Protein AF-A0A3B1C420-F1 (afdb_monomer)

Foldseek 3Di:
DDDDQQPDDAEEEDPDLVVLCVVQVHLLSSLVVCVVVVAQEYAYAQEAAQAGDDDLVSVLVSCVSNVVVNYAYAYEYHYQLPDLVRSLVSQLCSCVSNVHQEYEYEQEPPPPNRDDDLVSLLSNLVSNVVSGDPPHFYEYEYADDDPRDDVSNCVSCVVRGPYYDHDDPDDDPQDVVNVVVVVVPPDPPPPPPD

Solvent-accessible surface area (backbone atoms only — not comparable to full-atom values): 11016 Å² total; per-residue (Å²): 130,81,80,58,62,47,78,44,92,39,69,46,76,40,86,49,65,70,62,45,24,64,74,41,71,36,65,66,46,36,44,50,53,41,53,76,64,66,38,35,13,35,32,38,42,31,21,46,82,86,44,73,41,82,59,70,66,62,51,49,53,48,50,52,55,31,45,76,71,65,22,30,59,21,35,23,35,46,58,42,58,84,50,48,70,62,50,25,51,43,50,46,48,30,31,62,74,70,70,33,57,30,39,31,46,35,52,48,62,67,51,97,77,20,54,67,46,52,70,52,51,44,53,28,53,53,53,34,60,72,69,46,59,95,89,37,46,40,32,40,29,30,61,58,86,51,98,72,48,60,67,62,47,59,61,68,35,54,93,76,40,78,46,76,50,60,46,83,87,76,87,64,79,84,46,73,68,53,50,56,56,54,68,67,58,71,72,88,62,71,87,84,81,121

Secondary structure (DSSP, 8-state):
-PPPGGGSSSEEEES-HHHHHHHHSSHHHHHHHHHTTT--EEEEEEE-SSSB-S-HHHHHHHHHHHHHTT-EEEEEEE--SS-HHHHHHHHHHHHHHHT--EEEEE--TTGGG----HHHHHHHHHHHHHHS-TT-EEEEEEESSSTT--HHHHHHTTTT-SEEEEE----PPPPHHHHHHHTTS-----TT--

Radius of gyration: 17.9 Å; Cα contacts (8 Å, |Δi|>4): 307; chains: 1; bounding box: 38×39×50 Å

Organism: NCBI:txid652676

Sequence (194 aa):
MSLPESFQKHGTFFYSIPDAIERFGDIDGLVERVERCDMTHAWLRGHGRRSLYGDKEQNKEVIAALEERGVAVAIWGWLQGEDIEREAELALSAIDTYGLPGYVANIEQGTNGSDWSVDKIEKLILAVRKGMPDDGAIGVSSFGLIGWHRPELMKAVDEMVDMFAPQVYWFWYPDQKMVDQFGRYELMVPSEYV

Nearest PDB structures (foldseek):
  3hmc-assembly1_A  TM=7.248E-01  e=2.173E-02  Bacillus anthracis
  2hrw-assembly1_A  TM=5.565E-01  e=3.533E-02  Variovorax sp. Pal2
  8dba-assembly1_A  TM=3.693E-01  e=2.189E-01  Cereibacter sphaeroides
  8db3-assembly1_A-2  TM=3.739E-01  e=1.000E+00  Cereibacter sphaeroides
  3vo9-assembly1_A  TM=3.495E-01  e=4.303E+00  Staphylococcus aureus subsp. aureus Mu50

Mean predicted aligned error: 6.97 Å

Structure (mmCIF, N/CA/C/O backbone):
data_AF-A0A3B1C420-F1
#
_entry.id   AF-A0A3B1C420-F1
#
loop_
_atom_site.group_PDB
_atom_site.id
_atom_site.type_s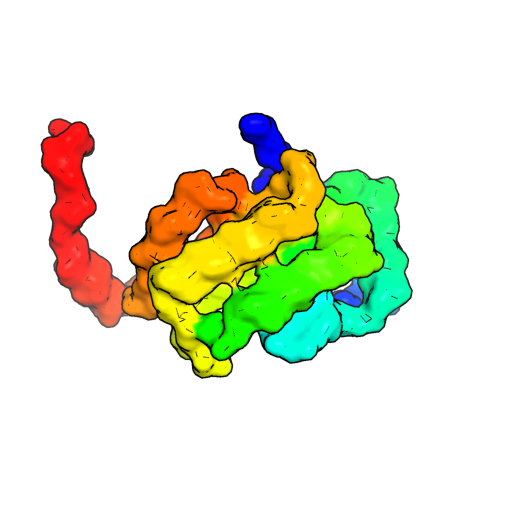ymbol
_atom_site.label_atom_id
_atom_site.label_alt_id
_atom_site.label_comp_id
_atom_site.label_asym_id
_atom_site.label_entity_id
_atom_site.label_seq_id
_atom_site.pdbx_PDB_ins_code
_atom_site.Cartn_x
_atom_site.Cartn_y
_atom_site.Cartn_z
_atom_site.occupancy
_atom_site.B_iso_or_equiv
_atom_site.auth_seq_id
_atom_site.auth_comp_id
_atom_site.auth_asym_id
_atom_site.auth_atom_id
_atom_site.pdbx_PDB_model_num
ATOM 1 N N . MET A 1 1 ? -3.118 -21.313 -0.477 1.00 58.81 1 MET A N 1
ATOM 2 C CA . MET A 1 1 ? -3.828 -20.7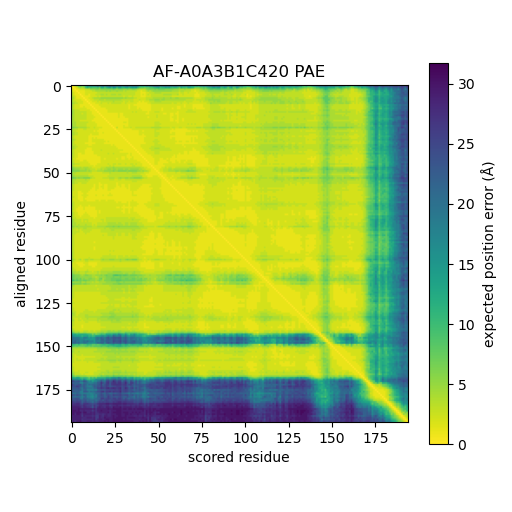92 0.714 1.00 58.81 1 MET A CA 1
ATOM 3 C C . MET A 1 1 ? -4.991 -19.934 0.246 1.00 58.81 1 MET A C 1
ATOM 5 O O . MET A 1 1 ? -4.976 -19.516 -0.905 1.00 58.81 1 MET A O 1
ATOM 9 N N . SER A 1 2 ? -6.003 -19.703 1.081 1.00 81.25 2 SER A N 1
ATOM 10 C CA . SER A 1 2 ? -6.970 -18.628 0.828 1.00 81.25 2 SER A CA 1
ATOM 11 C C . SER A 1 2 ? -6.280 -17.275 1.009 1.00 81.25 2 SER A C 1
ATOM 13 O O . SER A 1 2 ? -5.454 -17.148 1.910 1.00 81.25 2 SER A O 1
ATOM 15 N N . LEU A 1 3 ? -6.624 -16.283 0.185 1.00 88.62 3 LEU A N 1
ATOM 16 C CA . LEU A 1 3 ? -6.153 -14.906 0.369 1.00 88.62 3 LEU A CA 1
ATOM 17 C C . LEU A 1 3 ? -6.526 -14.378 1.768 1.00 88.62 3 LEU A C 1
ATOM 19 O O . LEU A 1 3 ? -7.560 -14.786 2.296 1.00 88.62 3 LEU A O 1
ATOM 23 N N . PRO A 1 4 ? -5.750 -13.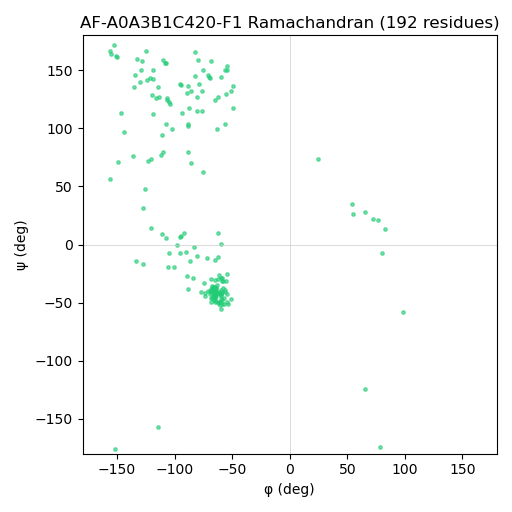469 2.379 1.00 93.00 4 PRO A N 1
ATOM 24 C CA . PRO A 1 4 ? -6.171 -12.802 3.610 1.00 93.00 4 PRO A CA 1
ATOM 25 C C . PRO A 1 4 ? -7.353 -11.859 3.349 1.00 93.00 4 PRO A C 1
ATOM 27 O O . PRO A 1 4 ? -7.567 -11.406 2.223 1.00 93.00 4 PRO A O 1
ATOM 30 N N . GLU A 1 5 ? -8.118 -11.531 4.393 1.00 94.25 5 GLU A N 1
ATOM 31 C CA . GLU A 1 5 ? -9.272 -10.621 4.287 1.00 94.25 5 GLU A CA 1
ATOM 32 C C . GLU A 1 5 ? -8.883 -9.235 3.769 1.00 94.25 5 GLU A C 1
ATOM 34 O O . GLU A 1 5 ? -9.639 -8.624 3.015 1.00 94.25 5 GLU A O 1
ATOM 39 N N . SER A 1 6 ? -7.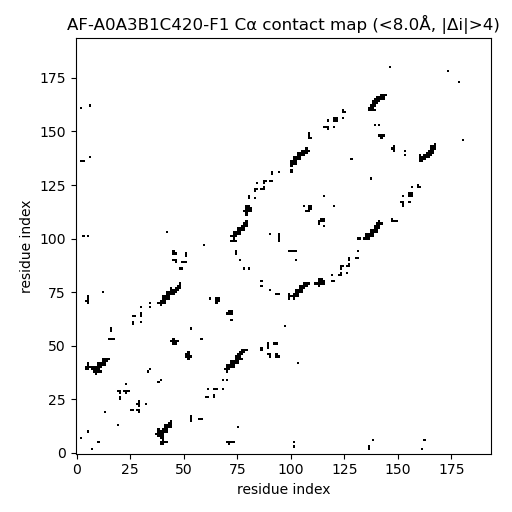661 -8.790 4.081 1.00 95.38 6 SER A N 1
ATOM 40 C CA . SER A 1 6 ? -7.119 -7.520 3.606 1.00 95.38 6 SER A CA 1
ATOM 41 C C . SER A 1 6 ? -6.974 -7.436 2.086 1.00 95.38 6 SER A C 1
ATOM 43 O O . SER A 1 6 ? -6.746 -6.340 1.594 1.00 95.38 6 SER A O 1
ATOM 45 N N . PHE A 1 7 ? -7.129 -8.539 1.338 1.00 94.62 7 PHE A N 1
ATOM 46 C CA . PHE A 1 7 ? -7.048 -8.601 -0.130 1.00 94.62 7 PHE A CA 1
ATOM 47 C C . PHE A 1 7 ? -8.331 -9.111 -0.804 1.00 94.62 7 PHE A C 1
ATOM 49 O O . PHE A 1 7 ? -8.311 -9.479 -1.979 1.00 94.62 7 PHE A O 1
ATOM 56 N N . GLN A 1 8 ? -9.454 -9.168 -0.089 1.00 92.44 8 GLN A N 1
ATOM 57 C CA . GLN A 1 8 ? -10.705 -9.706 -0.626 1.00 92.44 8 GLN A CA 1
ATOM 58 C C . GLN A 1 8 ? -11.821 -8.664 -0.647 1.00 92.44 8 GLN A C 1
ATOM 60 O O . GLN A 1 8 ? -11.905 -7.816 0.232 1.00 92.44 8 GLN A O 1
ATOM 65 N N . LYS A 1 9 ? -12.749 -8.797 -1.604 1.00 93.81 9 LYS A N 1
ATOM 66 C CA . LYS A 1 9 ? -13.976 -7.986 -1.716 1.00 93.81 9 LYS A CA 1
ATOM 67 C C . LYS A 1 9 ? -13.682 -6.502 -2.000 1.00 93.81 9 LYS A C 1
ATOM 69 O O . LYS A 1 9 ? -13.077 -6.204 -3.025 1.00 93.81 9 LYS A O 1
ATOM 74 N N . HIS A 1 10 ? -14.170 -5.578 -1.171 1.00 94.19 10 HIS A N 1
ATOM 75 C CA . HIS A 1 10 ? -14.126 -4.136 -1.423 1.00 94.19 10 HIS A CA 1
ATOM 76 C C . HIS A 1 10 ? -13.081 -3.470 -0.535 1.00 94.19 10 HIS A C 1
ATOM 78 O O . HIS A 1 10 ? -13.110 -3.632 0.689 1.00 94.19 10 HIS A O 1
ATOM 84 N N . GLY A 1 11 ? -12.177 -2.724 -1.162 1.00 95.56 11 GLY A N 1
ATOM 85 C CA . GLY A 1 11 ? -11.045 -2.090 -0.506 1.00 95.56 1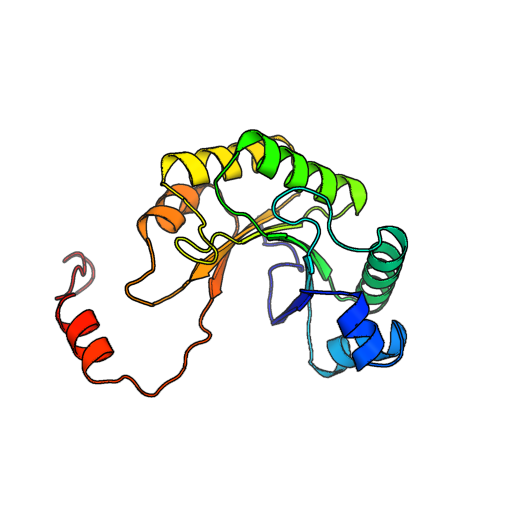1 GLY A CA 1
ATOM 86 C C . GLY A 1 11 ? -10.925 -0.610 -0.808 1.00 95.56 11 GLY A C 1
ATOM 87 O O . GLY A 1 11 ? -11.388 -0.133 -1.845 1.00 95.56 11 GLY A O 1
ATOM 88 N N . THR A 1 12 ? -10.234 0.103 0.075 1.00 96.75 12 THR A N 1
ATOM 89 C CA . THR A 1 12 ? -9.837 1.497 -0.143 1.00 96.75 12 THR A CA 1
ATOM 90 C C . THR A 1 12 ? -8.350 1.703 0.123 1.00 96.75 12 THR A C 1
ATOM 92 O O . THR A 1 12 ? -7.761 1.039 0.971 1.00 96.75 12 THR A O 1
ATOM 95 N N . PHE A 1 13 ? -7.740 2.663 -0.571 1.00 96.88 13 PHE A N 1
ATOM 96 C CA . PHE A 1 13 ? -6.376 3.111 -0.294 1.00 96.88 13 PHE A CA 1
ATOM 97 C C . PHE A 1 13 ? -6.402 4.325 0.635 1.00 96.88 13 PHE A C 1
ATOM 99 O O . PHE A 1 13 ? -7.161 5.269 0.403 1.00 96.88 13 PHE A O 1
ATOM 106 N N . PHE A 1 14 ? -5.511 4.354 1.625 1.00 96.75 14 PHE A N 1
ATOM 107 C CA . PHE A 1 14 ? -5.206 5.567 2.377 1.00 96.75 14 PHE A CA 1
ATOM 108 C C . PHE A 1 14 ? -3.894 6.170 1.908 1.00 96.75 14 PHE A C 1
ATOM 110 O O . PHE A 1 14 ? -2.811 5.753 2.317 1.00 96.75 14 PHE A O 1
ATOM 117 N N . TYR A 1 15 ? -4.016 7.188 1.054 1.00 94.56 15 TYR A N 1
ATOM 118 C CA . TYR A 1 15 ? -2.869 7.951 0.576 1.00 94.56 15 TYR A CA 1
ATOM 119 C C . TYR A 1 15 ? -2.237 8.816 1.671 1.00 94.56 15 TYR A C 1
ATOM 121 O O . TYR A 1 15 ? -1.013 8.868 1.768 1.00 94.56 15 TYR A O 1
ATOM 129 N N . SER A 1 16 ? -3.076 9.474 2.476 1.00 94.69 16 SER A N 1
ATOM 130 C CA . SER A 1 16 ? -2.700 10.369 3.572 1.00 94.69 16 SER A CA 1
ATOM 131 C C . SER A 1 16 ? -3.727 10.256 4.696 1.00 94.69 16 SER A C 1
ATOM 133 O O . SER A 1 16 ? -4.889 10.615 4.513 1.00 94.69 16 SER A O 1
ATOM 135 N N . ILE A 1 17 ? -3.305 9.718 5.844 1.00 95.81 17 ILE A N 1
ATOM 136 C CA . ILE A 1 17 ? -4.142 9.618 7.046 1.00 95.81 17 ILE A CA 1
ATOM 137 C C . ILE A 1 17 ? -4.493 11.000 7.621 1.00 95.81 17 ILE A C 1
ATOM 139 O O . ILE A 1 17 ? -5.677 11.217 7.880 1.00 95.81 17 ILE A O 1
ATOM 143 N N . PRO A 1 18 ? -3.550 11.958 7.751 1.00 95.81 18 PRO A N 1
ATOM 144 C CA . PRO A 1 18 ? -3.880 13.296 8.240 1.00 95.81 18 PRO A CA 1
ATOM 145 C C . PRO A 1 18 ? -4.957 13.989 7.400 1.00 95.81 18 PRO A C 1
ATOM 147 O O . PRO A 1 18 ? -5.929 14.493 7.956 1.00 95.81 18 PRO A O 1
ATOM 150 N N . ASP A 1 19 ? -4.839 13.940 6.068 1.00 96.38 19 ASP A N 1
ATOM 151 C CA . ASP A 1 19 ? -5.812 14.582 5.173 1.00 96.38 19 ASP A CA 1
ATOM 152 C C . ASP A 1 19 ? -7.181 13.889 5.249 1.00 96.38 19 ASP A C 1
ATOM 154 O O . ASP A 1 19 ? -8.226 14.534 5.156 1.00 96.38 19 ASP A O 1
ATOM 158 N N . ALA A 1 20 ? -7.193 12.561 5.419 1.00 96.06 20 ALA A N 1
ATOM 159 C CA . ALA A 1 20 ? -8.423 11.795 5.576 1.00 96.06 20 ALA A CA 1
ATOM 160 C C . ALA A 1 20 ? -9.135 12.141 6.896 1.00 96.06 20 ALA A C 1
ATOM 162 O O . ALA A 1 20 ? -10.341 12.385 6.890 1.00 96.06 20 ALA A O 1
ATOM 163 N N . ILE A 1 21 ? -8.392 12.235 8.002 1.00 97.38 21 ILE A N 1
ATOM 164 C CA . ILE A 1 21 ? -8.914 12.668 9.304 1.00 97.38 21 ILE A CA 1
ATOM 165 C C . ILE A 1 21 ? -9.443 14.101 9.216 1.00 97.38 21 ILE A C 1
ATOM 167 O O . ILE A 1 21 ? -10.585 14.345 9.588 1.00 97.38 21 ILE A O 1
ATOM 171 N N . GLU A 1 22 ? -8.674 15.039 8.656 1.00 97.31 22 GLU A N 1
ATOM 172 C CA . GLU A 1 22 ? -9.125 16.426 8.476 1.00 97.31 22 GLU A CA 1
ATOM 173 C C . GLU A 1 22 ? -10.426 16.487 7.661 1.00 97.31 22 GLU A C 1
ATOM 175 O O . GLU A 1 22 ? -11.354 17.230 7.992 1.00 97.31 22 GLU A O 1
ATOM 180 N N . ARG A 1 23 ? -10.530 15.668 6.609 1.00 97.50 23 ARG A N 1
ATOM 181 C CA . ARG A 1 23 ? -11.709 15.627 5.743 1.00 97.50 23 ARG A CA 1
ATOM 182 C C . ARG A 1 23 ? -12.957 15.095 6.446 1.00 97.50 23 ARG A C 1
ATOM 184 O O . ARG A 1 23 ? -14.056 15.554 6.118 1.00 97.50 23 ARG A O 1
ATOM 191 N N . PHE A 1 24 ? -12.804 14.120 7.336 1.00 97.31 24 PHE A N 1
ATOM 192 C CA . PHE A 1 24 ? -13.917 13.426 7.992 1.00 97.31 24 PHE A CA 1
ATOM 193 C C . PHE A 1 24 ? -14.091 13.789 9.475 1.00 97.31 24 PHE A C 1
ATOM 195 O O . PHE A 1 24 ? -14.989 13.262 10.122 1.00 97.31 24 PHE A O 1
ATOM 202 N N . GLY A 1 25 ? -13.319 14.758 9.971 1.00 97.88 25 GLY A N 1
ATOM 203 C CA . GLY A 1 25 ? -13.422 15.347 11.306 1.00 97.88 25 GLY A CA 1
ATOM 204 C C . GLY A 1 25 ? -12.427 14.746 12.295 1.00 97.88 25 GLY A C 1
ATOM 205 O O . GLY A 1 25 ? -11.616 15.471 12.867 1.00 97.88 25 GLY A O 1
ATOM 206 N N . ASP A 1 26 ? -12.488 13.433 12.484 1.00 98.31 26 ASP A N 1
ATOM 207 C CA . ASP A 1 26 ? -11.645 12.663 13.398 1.00 98.31 26 ASP A CA 1
ATOM 208 C C . ASP A 1 26 ? -11.475 11.210 12.893 1.00 98.31 26 ASP A C 1
ATOM 210 O O . ASP A 1 26 ? -11.897 10.862 11.785 1.00 98.31 26 ASP A O 1
ATOM 214 N N . ILE A 1 27 ? -10.801 10.364 13.682 1.00 98.44 27 ILE A N 1
ATOM 215 C CA . ILE A 1 27 ? -10.601 8.941 13.357 1.00 98.44 27 ILE A CA 1
ATOM 216 C C . ILE A 1 27 ? -11.945 8.204 13.290 1.00 98.44 27 ILE A C 1
ATOM 218 O O . ILE A 1 27 ? -12.163 7.430 12.359 1.00 98.44 27 ILE A O 1
ATOM 222 N N . ASP A 1 28 ? -12.865 8.476 14.217 1.00 98.25 28 ASP A N 1
ATOM 223 C CA . ASP A 1 28 ? -14.176 7.822 14.248 1.00 98.25 28 ASP A CA 1
ATOM 224 C C . ASP A 1 28 ? -15.005 8.167 13.006 1.00 98.25 28 ASP A C 1
ATOM 226 O O . ASP A 1 28 ? -15.576 7.276 12.377 1.00 98.25 28 ASP A O 1
ATOM 230 N N . GLY A 1 29 ? -15.027 9.436 12.596 1.00 98.31 29 GLY A N 1
ATOM 231 C CA . GLY A 1 29 ? -15.703 9.897 11.386 1.00 98.31 29 GLY A CA 1
ATOM 232 C C . GLY A 1 29 ? -15.085 9.326 10.108 1.00 98.31 29 GLY A C 1
ATOM 233 O O . GLY A 1 29 ? -15.809 8.968 9.172 1.00 98.31 29 GLY A O 1
ATOM 234 N N . LEU A 1 30 ? -13.755 9.176 10.068 1.00 98.31 30 LEU A N 1
ATOM 235 C CA . LEU A 1 30 ? -13.058 8.473 8.988 1.00 98.31 30 LEU A CA 1
ATOM 236 C C . LEU A 1 30 ? -13.512 7.009 8.903 1.00 98.31 30 LEU A C 1
ATOM 238 O O . LEU A 1 30 ? -13.916 6.552 7.831 1.00 98.31 30 LEU A O 1
ATOM 242 N N . VAL A 1 31 ? -13.468 6.280 10.017 1.00 98.12 31 VAL A N 1
ATOM 243 C CA . VAL A 1 31 ? -13.803 4.852 10.059 1.00 98.12 31 VAL A CA 1
ATOM 244 C C . VAL A 1 31 ? -15.298 4.617 9.808 1.00 98.12 31 VAL A C 1
ATOM 246 O O . VAL A 1 31 ? -15.646 3.717 9.043 1.00 98.12 31 VAL A O 1
ATOM 249 N N . GLU A 1 32 ? -16.190 5.468 10.329 1.00 98.06 32 GLU A N 1
ATOM 250 C CA . GLU A 1 32 ? -17.624 5.434 9.998 1.00 98.06 32 GLU A CA 1
ATOM 251 C C . GLU A 1 32 ? -17.825 5.552 8.483 1.00 98.06 32 GLU A C 1
ATOM 253 O O . GLU A 1 32 ? -18.668 4.870 7.897 1.00 98.06 32 GLU A O 1
ATOM 258 N N . ARG A 1 33 ? -17.038 6.397 7.804 1.00 97.88 33 ARG A N 1
ATOM 259 C CA . ARG A 1 33 ? -17.161 6.552 6.355 1.00 97.88 33 ARG A CA 1
ATOM 260 C C . ARG A 1 33 ? -16.729 5.301 5.596 1.00 97.88 33 ARG A C 1
ATOM 262 O O . ARG A 1 33 ? -17.363 4.991 4.586 1.00 97.88 33 ARG A O 1
ATOM 269 N N . VAL A 1 34 ? -15.687 4.615 6.064 1.00 97.94 34 VAL A N 1
ATOM 270 C CA . VAL A 1 34 ? -15.212 3.334 5.514 1.00 97.94 34 VAL A CA 1
ATOM 271 C C . VAL A 1 34 ? -16.299 2.271 5.653 1.00 97.94 34 VAL A C 1
ATOM 273 O O . VAL A 1 34 ? -16.686 1.664 4.653 1.00 97.94 34 VAL A O 1
ATOM 276 N N . GLU A 1 35 ? -16.860 2.124 6.854 1.00 96.19 35 GLU A N 1
ATOM 277 C CA . GLU A 1 35 ? -17.942 1.179 7.146 1.00 96.19 35 GLU A CA 1
ATOM 278 C C . GLU A 1 35 ? -19.186 1.466 6.295 1.00 96.19 35 GLU A C 1
ATOM 280 O O . GLU A 1 35 ? -19.715 0.578 5.636 1.00 96.19 35 GLU A O 1
ATOM 285 N N . ARG A 1 36 ? -19.611 2.733 6.205 1.00 97.00 36 ARG A N 1
ATOM 286 C CA . ARG A 1 36 ? -20.773 3.148 5.395 1.00 97.00 36 ARG A CA 1
ATOM 287 C C . ARG A 1 36 ? -20.603 2.955 3.891 1.00 97.00 36 ARG A C 1
ATOM 289 O O . ARG A 1 36 ? -21.574 3.120 3.153 1.00 97.00 36 ARG A O 1
ATOM 296 N N . CYS A 1 37 ? -19.384 2.713 3.427 1.00 96.75 37 CYS A N 1
ATOM 297 C CA . CYS A 1 37 ? -19.092 2.363 2.042 1.00 96.75 37 CYS A CA 1
ATOM 298 C C . CYS A 1 37 ? -19.012 0.842 1.828 1.00 96.75 37 CYS A C 1
ATOM 300 O O . CYS A 1 37 ? -18.622 0.426 0.740 1.00 96.75 37 CYS A O 1
ATOM 302 N N . ASP A 1 38 ? -19.346 0.032 2.838 1.00 96.44 38 ASP A N 1
ATOM 303 C CA . ASP A 1 38 ? -19.228 -1.429 2.827 1.00 96.44 38 ASP A CA 1
ATOM 304 C C . ASP A 1 38 ? -17.806 -1.899 2.464 1.00 96.44 38 ASP A C 1
ATOM 306 O O . ASP A 1 38 ? -17.610 -2.902 1.768 1.00 96.44 38 ASP A O 1
ATOM 310 N N . MET A 1 39 ? -16.795 -1.138 2.902 1.00 98.00 39 MET A N 1
ATOM 311 C CA . MET A 1 39 ? -15.395 -1.505 2.719 1.00 98.00 39 MET A CA 1
ATOM 312 C C . MET A 1 39 ? -15.023 -2.591 3.718 1.00 98.00 39 MET A C 1
ATOM 314 O O . MET A 1 39 ? -15.291 -2.490 4.910 1.00 98.00 39 MET A O 1
ATOM 318 N N . THR A 1 40 ? -14.370 -3.627 3.213 1.00 97.38 40 THR A N 1
ATOM 319 C CA . THR A 1 40 ? -13.930 -4.786 3.999 1.00 97.38 40 THR A CA 1
ATOM 320 C C . THR A 1 40 ? -12.457 -4.722 4.363 1.00 97.38 40 THR A C 1
ATOM 322 O O . THR A 1 40 ? -12.020 -5.399 5.289 1.00 97.38 40 THR A O 1
ATOM 325 N N . HIS A 1 41 ? -11.689 -3.907 3.640 1.00 98.12 41 HIS A N 1
ATOM 326 C CA . HIS A 1 41 ? -10.284 -3.704 3.931 1.00 98.12 41 HIS A CA 1
ATOM 327 C C . HIS A 1 41 ? -9.784 -2.312 3.547 1.00 98.12 41 HIS A C 1
ATOM 329 O O . HIS A 1 41 ? -10.379 -1.610 2.723 1.00 98.12 41 HIS A O 1
ATOM 335 N N . ALA A 1 42 ? -8.649 -1.935 4.127 1.00 98.19 42 ALA A N 1
ATOM 336 C CA . ALA A 1 42 ? -7.924 -0.719 3.800 1.00 98.19 42 ALA A CA 1
ATOM 337 C C . ALA A 1 42 ? -6.438 -1.008 3.544 1.00 98.19 42 ALA A C 1
ATOM 339 O O . ALA A 1 42 ? -5.801 -1.789 4.250 1.00 98.19 42 ALA A O 1
ATOM 340 N N . TRP A 1 43 ? -5.866 -0.347 2.543 1.00 98.50 43 TRP A N 1
ATOM 341 C CA . TRP A 1 43 ? -4.435 -0.385 2.249 1.00 98.50 43 TRP A CA 1
ATOM 342 C C . TRP A 1 43 ? -3.802 0.944 2.647 1.00 98.50 43 TRP A C 1
ATOM 344 O O . TRP A 1 43 ? -3.979 1.966 1.977 1.00 98.50 43 TRP A O 1
ATOM 354 N N . LEU A 1 44 ? -3.098 0.939 3.776 1.00 98.06 44 LEU A N 1
ATOM 355 C CA . LEU A 1 44 ? -2.517 2.130 4.386 1.00 98.06 44 LEU A CA 1
ATOM 356 C C . LEU A 1 44 ? -1.115 2.383 3.846 1.00 98.06 44 LEU A C 1
ATOM 358 O O . LEU A 1 44 ? -0.271 1.490 3.865 1.00 98.06 44 LEU A O 1
ATOM 362 N N . ARG A 1 45 ? -0.829 3.615 3.414 1.00 97.81 45 ARG A N 1
ATOM 363 C CA . ARG A 1 45 ? 0.516 3.993 2.972 1.00 97.81 45 ARG A CA 1
ATOM 364 C C . ARG A 1 45 ? 1.533 3.899 4.113 1.00 97.81 45 ARG A C 1
ATOM 366 O O . ARG A 1 45 ? 1.648 4.823 4.913 1.00 97.81 45 ARG A O 1
ATOM 373 N N . GLY A 1 46 ? 2.303 2.816 4.164 1.00 97.25 46 GLY A N 1
ATOM 374 C CA . GLY A 1 46 ? 3.292 2.599 5.225 1.00 97.25 46 GLY A CA 1
ATOM 375 C C . GLY A 1 46 ? 4.631 3.281 4.951 1.00 97.25 46 GLY A C 1
ATOM 376 O O . GLY A 1 46 ? 5.331 3.687 5.877 1.00 97.25 46 GLY A O 1
ATOM 377 N N . HIS A 1 47 ? 4.987 3.456 3.677 1.00 97.81 47 HIS A N 1
ATOM 378 C CA . HIS A 1 47 ? 6.215 4.138 3.284 1.00 97.81 47 HIS A CA 1
ATOM 379 C C . HIS A 1 47 ? 6.089 4.836 1.926 1.00 97.81 47 HIS A C 1
ATOM 381 O O . HIS A 1 47 ? 5.183 4.592 1.125 1.00 97.81 47 HIS A O 1
ATOM 387 N N . GLY A 1 48 ? 7.013 5.760 1.685 1.00 93.38 48 GLY A N 1
ATOM 388 C CA . GLY A 1 48 ? 7.260 6.337 0.370 1.00 93.38 48 GLY A CA 1
ATOM 389 C C . GLY A 1 48 ? 8.638 5.960 -0.152 1.00 93.38 48 GLY A C 1
ATOM 390 O O . GLY A 1 48 ? 9.272 5.021 0.321 1.00 93.38 48 GLY A O 1
ATOM 391 N N . ARG A 1 49 ? 9.132 6.784 -1.076 1.00 90.00 49 ARG A N 1
ATOM 392 C CA . ARG A 1 49 ? 10.429 6.622 -1.742 1.00 90.00 49 ARG A CA 1
ATOM 393 C C . ARG A 1 49 ? 11.639 6.511 -0.799 1.00 90.00 49 ARG A C 1
ATOM 395 O O . ARG A 1 49 ? 12.637 5.919 -1.174 1.00 90.00 49 ARG A O 1
ATOM 402 N N . ARG A 1 50 ? 11.622 7.161 0.374 1.00 91.38 50 ARG A N 1
ATOM 403 C CA . ARG A 1 50 ? 12.837 7.326 1.211 1.00 91.38 50 ARG A CA 1
ATOM 404 C C . ARG A 1 50 ? 12.657 7.028 2.699 1.00 91.38 50 ARG A C 1
ATOM 406 O O . ARG A 1 50 ? 13.649 6.913 3.417 1.00 91.38 50 ARG A O 1
ATOM 413 N N . SER A 1 51 ? 11.421 6.929 3.173 1.00 96.19 51 SER A N 1
ATOM 414 C CA . SER A 1 51 ? 11.103 6.791 4.593 1.00 96.19 51 SER A CA 1
ATOM 415 C C . SER A 1 51 ? 9.741 6.138 4.786 1.00 96.19 51 SER A C 1
ATOM 417 O O . SER A 1 51 ? 8.925 6.109 3.859 1.00 96.19 51 SER A O 1
ATOM 419 N N . LEU A 1 52 ? 9.478 5.710 6.023 1.00 97.00 52 LEU A N 1
ATOM 420 C CA . LEU A 1 52 ? 8.114 5.499 6.498 1.00 97.00 52 LEU A CA 1
ATOM 421 C C . LEU A 1 52 ? 7.282 6.773 6.292 1.00 97.00 52 LEU A C 1
ATOM 423 O O . LEU A 1 52 ? 7.827 7.883 6.205 1.00 97.00 52 LEU A O 1
ATOM 427 N N . TYR A 1 53 ? 5.975 6.596 6.147 1.00 95.88 53 TYR A N 1
ATOM 428 C CA . TYR A 1 53 ? 5.062 7.664 5.770 1.00 95.88 53 TYR A CA 1
ATOM 429 C C . TYR A 1 53 ? 4.077 7.994 6.895 1.00 95.88 53 TYR A C 1
ATOM 431 O O . TYR A 1 53 ? 3.469 7.103 7.480 1.00 95.88 53 TYR A O 1
ATOM 439 N N . GLY A 1 54 ? 3.885 9.291 7.147 1.00 92.62 54 GLY A N 1
ATOM 440 C CA . GLY A 1 54 ? 2.937 9.789 8.145 1.00 92.62 54 GLY A CA 1
ATOM 441 C C . GLY A 1 54 ? 3.435 9.704 9.590 1.00 92.62 54 GLY A C 1
ATOM 442 O O . GLY A 1 54 ? 4.593 9.375 9.856 1.00 92.62 54 GLY A O 1
ATOM 443 N N . ASP A 1 55 ? 2.543 10.045 10.519 1.00 96.12 55 ASP A N 1
ATOM 444 C CA . ASP A 1 55 ? 2.772 9.893 11.954 1.00 96.12 55 ASP A CA 1
ATOM 445 C C . ASP A 1 55 ? 2.512 8.439 12.372 1.00 96.12 55 ASP A C 1
ATOM 447 O O . ASP A 1 55 ? 1.469 7.858 12.070 1.00 96.12 55 ASP A O 1
ATOM 451 N N . LYS A 1 56 ? 3.489 7.825 13.045 1.00 96.19 56 LYS A N 1
ATOM 452 C CA . LYS A 1 56 ? 3.437 6.399 13.384 1.00 96.19 56 LYS A CA 1
ATOM 453 C C . LYS A 1 56 ? 2.321 6.073 14.373 1.00 96.19 56 LYS A C 1
ATOM 455 O O . LYS A 1 56 ? 1.690 5.029 14.216 1.00 96.19 56 LYS A O 1
ATOM 460 N N . GLU A 1 57 ? 2.110 6.911 15.380 1.00 97.44 57 GLU A N 1
ATOM 461 C CA . GLU A 1 57 ? 1.129 6.628 16.426 1.00 97.44 57 GLU A CA 1
ATOM 462 C C . GLU A 1 57 ? -0.284 6.891 15.905 1.00 97.44 57 GLU A C 1
ATOM 464 O O . GLU A 1 57 ? -1.141 6.025 16.044 1.00 97.44 57 GLU A O 1
ATOM 469 N N . GLN A 1 58 ? -0.491 7.972 15.147 1.00 97.56 58 GLN A N 1
ATOM 470 C CA . GLN A 1 58 ? -1.765 8.222 14.469 1.00 97.56 58 GLN A CA 1
ATOM 471 C C . GLN A 1 58 ? -2.125 7.103 13.479 1.00 97.56 58 GLN A C 1
ATOM 473 O O . GLN A 1 58 ? -3.272 6.661 13.432 1.00 97.56 58 GLN A O 1
ATOM 478 N N . ASN A 1 59 ? -1.156 6.602 12.704 1.00 97.81 59 ASN A N 1
ATOM 479 C CA . ASN A 1 59 ? -1.400 5.472 11.805 1.00 97.81 59 ASN A CA 1
ATOM 480 C C . ASN A 1 59 ? -1.833 4.221 12.586 1.00 97.81 59 ASN A C 1
ATOM 482 O O . ASN A 1 59 ? -2.747 3.528 12.150 1.00 97.81 59 ASN A O 1
ATOM 486 N N . LYS A 1 60 ? -1.213 3.936 13.739 1.00 98.38 60 LYS A N 1
ATOM 487 C CA . LYS A 1 60 ? -1.601 2.805 14.597 1.00 98.38 60 LYS A CA 1
ATOM 488 C C . LYS A 1 60 ? -2.992 2.974 15.200 1.00 98.38 60 LYS A C 1
ATOM 490 O O . LYS A 1 60 ? -3.735 2.000 15.241 1.00 98.38 60 LYS A O 1
ATOM 495 N N . GLU A 1 61 ? -3.349 4.179 15.635 1.00 98.44 61 GLU A N 1
ATOM 496 C CA . GLU A 1 61 ? -4.695 4.478 16.139 1.00 98.44 61 GLU A CA 1
ATOM 497 C C . GLU A 1 61 ? -5.756 4.241 15.058 1.00 98.44 61 GLU A C 1
ATOM 499 O O . GLU A 1 61 ? -6.773 3.604 15.324 1.00 98.44 61 GLU A O 1
ATOM 504 N N . VAL A 1 62 ? -5.494 4.664 13.816 1.00 98.50 62 VAL A N 1
ATOM 505 C CA . VAL A 1 62 ? -6.401 4.396 12.691 1.00 98.50 62 VAL A CA 1
ATOM 506 C C . VAL A 1 62 ? -6.482 2.905 12.363 1.00 98.50 62 VAL A C 1
ATOM 508 O O . VAL A 1 62 ? -7.581 2.409 12.130 1.00 98.50 62 VAL A O 1
ATOM 511 N N . ILE A 1 63 ? -5.356 2.182 12.351 1.00 98.50 63 ILE A N 1
ATOM 512 C CA . ILE A 1 63 ? -5.349 0.724 12.129 1.00 98.50 63 ILE A CA 1
ATOM 513 C C . ILE A 1 63 ? -6.226 0.031 13.174 1.00 98.50 63 ILE A C 1
ATOM 515 O O . ILE A 1 63 ? -7.135 -0.705 12.801 1.00 98.50 63 ILE A O 1
ATOM 519 N N . ALA A 1 64 ? -6.015 0.328 14.458 1.00 98.69 64 ALA A N 1
ATOM 520 C CA . ALA A 1 64 ? -6.792 -0.265 15.541 1.00 98.69 64 ALA A CA 1
ATOM 521 C C . ALA A 1 64 ? -8.293 0.047 15.413 1.00 98.69 64 ALA A C 1
ATOM 523 O O . ALA A 1 64 ? -9.122 -0.848 15.567 1.00 98.69 64 ALA A O 1
ATOM 524 N N . ALA A 1 65 ? -8.649 1.290 15.073 1.00 98.62 65 ALA A N 1
ATOM 525 C CA . ALA A 1 65 ? -10.042 1.694 14.897 1.00 98.62 65 ALA A CA 1
ATOM 526 C C . ALA A 1 65 ? -10.723 1.000 13.698 1.00 98.62 65 ALA A C 1
ATOM 528 O O . ALA A 1 65 ? -11.901 0.650 13.769 1.00 98.62 65 ALA A O 1
ATOM 529 N N . LEU A 1 66 ? -9.993 0.767 12.601 1.00 98.62 66 LEU A N 1
ATOM 530 C CA . LEU A 1 66 ? -10.482 -0.004 11.452 1.00 98.62 66 LEU A CA 1
ATOM 531 C C . LEU A 1 66 ? -10.710 -1.473 11.824 1.00 98.62 66 LEU A C 1
ATOM 533 O O . LEU A 1 66 ? -11.776 -2.022 11.540 1.00 98.62 66 LEU A O 1
ATOM 537 N N . GLU A 1 67 ? -9.737 -2.093 12.491 1.00 98.00 67 GLU A N 1
ATOM 538 C CA . GLU A 1 67 ? -9.813 -3.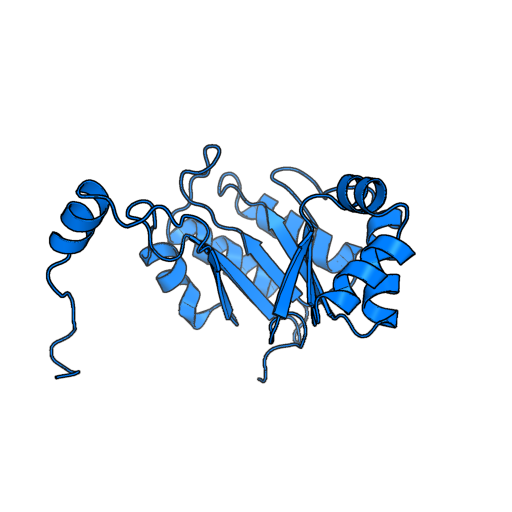495 12.909 1.00 98.00 67 GLU A CA 1
ATOM 539 C C . GLU A 1 67 ? -10.944 -3.733 13.920 1.00 98.00 67 GLU A C 1
ATOM 541 O O . GLU A 1 67 ? -11.654 -4.734 13.816 1.00 98.00 67 GLU A O 1
ATOM 546 N N . GLU A 1 68 ? -11.194 -2.792 14.839 1.00 98.19 68 GLU A N 1
ATOM 547 C CA . GLU A 1 68 ? -12.330 -2.849 15.774 1.00 98.19 68 GLU A CA 1
ATOM 548 C C . GLU A 1 68 ? -13.688 -2.879 15.048 1.00 98.19 68 GLU A C 1
ATOM 550 O O . GLU A 1 68 ? -14.646 -3.486 15.532 1.00 98.19 68 GLU A O 1
ATOM 555 N N . ARG A 1 69 ? -13.770 -2.293 13.846 1.00 97.19 69 ARG A N 1
ATOM 556 C CA . ARG A 1 69 ? -14.954 -2.338 12.968 1.00 97.19 69 ARG A CA 1
ATOM 557 C C . ARG A 1 69 ? -14.933 -3.503 11.974 1.00 97.19 69 ARG A C 1
ATOM 559 O O . ARG A 1 69 ? -15.774 -3.556 11.079 1.00 97.19 69 ARG A O 1
ATOM 566 N N . GLY A 1 70 ? -13.999 -4.442 12.118 1.00 96.81 70 GLY A N 1
ATOM 567 C CA . GLY A 1 70 ? -13.874 -5.601 11.233 1.00 96.81 70 GLY A CA 1
ATOM 568 C C . GLY A 1 70 ? -13.345 -5.262 9.837 1.00 96.81 70 GLY A C 1
ATOM 569 O O . GLY A 1 70 ? -13.587 -6.020 8.899 1.00 96.81 70 GLY A O 1
ATOM 570 N N . VAL A 1 71 ? -12.649 -4.131 9.680 1.00 98.12 71 VAL A N 1
ATOM 571 C CA . VAL A 1 71 ? -11.970 -3.758 8.434 1.00 98.12 71 VAL A CA 1
ATOM 572 C C . VAL A 1 71 ? -10.520 -4.224 8.515 1.00 98.12 71 VAL A C 1
ATOM 574 O O . VAL A 1 71 ? -9.733 -3.700 9.300 1.00 98.12 71 VAL A O 1
ATOM 577 N N . ALA A 1 72 ? -10.150 -5.196 7.684 1.00 97.81 72 ALA A N 1
ATOM 578 C CA . ALA A 1 72 ? -8.784 -5.711 7.647 1.00 97.81 72 ALA A CA 1
ATOM 579 C C . ALA A 1 72 ? -7.815 -4.682 7.038 1.00 97.81 72 ALA A C 1
ATOM 581 O O . ALA A 1 72 ? -8.170 -3.958 6.106 1.00 97.81 72 ALA A O 1
ATOM 582 N N . VAL A 1 73 ? -6.566 -4.634 7.505 1.00 98.38 73 VAL A N 1
ATOM 583 C CA . VAL A 1 73 ? -5.584 -3.652 7.016 1.00 98.38 73 VAL A CA 1
ATOM 584 C C . VAL A 1 73 ? -4.347 -4.337 6.435 1.00 98.38 73 VAL A C 1
ATOM 586 O O . VAL A 1 73 ? -3.895 -5.376 6.911 1.00 98.38 73 VAL A O 1
ATOM 589 N N . ALA A 1 74 ? -3.798 -3.761 5.368 1.00 98.44 74 ALA A N 1
ATOM 590 C CA . ALA A 1 74 ? -2.489 -4.117 4.826 1.00 98.44 74 ALA A CA 1
ATOM 591 C C . ALA A 1 74 ? -1.659 -2.859 4.553 1.00 98.44 74 ALA A C 1
ATOM 593 O O . ALA A 1 74 ? -2.190 -1.754 4.401 1.00 98.44 74 ALA A O 1
ATOM 594 N N . ILE A 1 75 ? -0.344 -3.034 4.466 1.00 98.44 75 ILE A N 1
ATOM 595 C CA . ILE A 1 75 ? 0.583 -1.970 4.096 1.00 98.44 75 ILE A CA 1
ATOM 596 C C . ILE A 1 75 ? 0.564 -1.763 2.589 1.00 98.44 75 ILE A C 1
ATOM 598 O O . ILE A 1 75 ? 0.610 -2.710 1.818 1.00 98.44 75 ILE A O 1
ATOM 602 N N . TRP A 1 76 ? 0.570 -0.509 2.166 1.00 98.44 76 TRP A N 1
ATOM 603 C CA . TRP A 1 76 ? 0.779 -0.081 0.793 1.00 98.44 76 TRP A CA 1
ATOM 604 C C . TRP A 1 76 ? 2.096 0.688 0.684 1.00 98.44 76 TRP A C 1
ATOM 606 O O . TRP A 1 76 ? 2.343 1.641 1.432 1.00 98.44 76 TRP A O 1
ATOM 616 N N . GLY A 1 77 ? 2.954 0.259 -0.237 1.00 97.81 77 GLY A N 1
ATOM 617 C CA . GLY A 1 77 ? 4.255 0.867 -0.486 1.00 97.81 77 GLY A CA 1
ATOM 618 C C . GLY A 1 77 ? 4.256 1.721 -1.745 1.00 97.81 77 GLY A C 1
ATOM 619 O O . GLY A 1 77 ? 4.017 1.201 -2.834 1.00 97.81 77 GLY A O 1
ATOM 620 N N . TRP A 1 78 ? 4.573 3.016 -1.627 1.00 95.31 78 TRP A N 1
ATOM 621 C CA . TRP A 1 78 ? 4.788 3.876 -2.797 1.00 95.31 78 TRP A CA 1
ATOM 622 C C . TRP A 1 78 ? 6.248 3.820 -3.251 1.00 95.31 78 TRP A C 1
ATOM 624 O O . TRP A 1 78 ? 7.121 4.447 -2.641 1.00 95.31 78 TRP A O 1
ATOM 634 N N . LEU A 1 79 ? 6.491 3.059 -4.317 1.00 95.94 79 LEU A N 1
ATOM 635 C CA . LEU A 1 79 ? 7.817 2.646 -4.773 1.00 95.94 79 LEU A CA 1
ATOM 636 C C . LEU A 1 79 ? 8.229 3.376 -6.066 1.00 95.94 79 LEU A C 1
ATOM 638 O O . LEU A 1 79 ? 7.371 3.845 -6.820 1.00 95.94 79 LEU A O 1
ATOM 642 N N . GLN A 1 80 ? 9.535 3.489 -6.331 1.00 94.81 80 GLN A N 1
ATOM 643 C CA . GLN A 1 80 ? 10.077 4.195 -7.505 1.00 94.81 80 GLN A CA 1
ATOM 644 C C . GLN A 1 80 ? 11.060 3.354 -8.333 1.00 94.81 80 GLN A C 1
ATOM 646 O O . GLN A 1 80 ? 11.298 3.690 -9.493 1.00 94.81 80 GLN A O 1
ATOM 651 N N . GLY A 1 81 ? 11.599 2.257 -7.795 1.00 95.00 81 GLY A N 1
ATOM 652 C CA . GLY A 1 81 ? 12.506 1.372 -8.533 1.00 95.00 81 GLY A CA 1
ATOM 653 C C . GLY A 1 81 ? 13.922 1.937 -8.665 1.00 95.00 81 GLY A C 1
ATOM 654 O O . GLY A 1 81 ? 14.672 1.560 -9.568 1.00 95.00 81 GLY A O 1
ATOM 655 N N . GLU A 1 82 ? 14.291 2.871 -7.789 1.00 93.75 82 GLU A N 1
ATOM 656 C CA . GLU A 1 82 ? 15.593 3.549 -7.822 1.00 93.75 82 GLU A CA 1
ATOM 657 C C . GLU A 1 82 ? 16.664 2.803 -7.025 1.00 93.75 82 GLU A C 1
ATOM 659 O O . GLU A 1 82 ? 17.816 2.743 -7.449 1.00 93.75 82 GLU A O 1
ATOM 664 N N . ASP A 1 83 ? 16.268 2.241 -5.884 1.00 95.56 83 ASP A N 1
ATOM 665 C CA . ASP A 1 83 ? 17.117 1.504 -4.950 1.00 95.56 83 ASP A CA 1
ATOM 666 C C . ASP A 1 83 ? 16.282 0.352 -4.379 1.00 95.56 83 ASP A C 1
ATOM 668 O O . ASP A 1 83 ? 15.438 0.545 -3.502 1.00 95.56 83 ASP A O 1
ATOM 672 N N . ILE A 1 84 ? 16.444 -0.833 -4.967 1.00 97.50 84 ILE A N 1
ATOM 673 C CA . ILE A 1 84 ? 15.564 -1.979 -4.716 1.00 97.50 84 ILE A CA 1
ATOM 674 C C . ILE A 1 84 ? 15.788 -2.543 -3.321 1.00 97.50 84 ILE A C 1
ATOM 676 O O . ILE A 1 84 ? 14.830 -2.881 -2.628 1.00 97.50 84 ILE A O 1
ATOM 680 N N . GLU A 1 85 ? 17.045 -2.605 -2.896 1.00 97.50 85 GLU A N 1
ATOM 681 C CA . GLU A 1 85 ? 17.431 -3.027 -1.561 1.00 97.50 85 GLU A CA 1
ATOM 682 C C . GLU A 1 85 ? 16.812 -2.099 -0.513 1.00 97.50 85 GLU A C 1
ATOM 684 O O . GLU A 1 85 ? 16.138 -2.568 0.408 1.00 97.50 85 GLU A O 1
ATOM 689 N N . ARG A 1 86 ? 16.950 -0.779 -0.685 1.00 97.62 86 ARG A N 1
ATOM 690 C CA . ARG A 1 86 ? 16.388 0.189 0.260 1.00 97.62 86 ARG A CA 1
ATOM 691 C C . ARG A 1 86 ? 14.861 0.192 0.270 1.00 97.62 86 ARG A C 1
ATOM 693 O O . ARG A 1 86 ? 14.256 0.334 1.334 1.00 97.62 86 ARG A O 1
ATOM 700 N N . GLU A 1 87 ? 14.225 0.068 -0.889 1.00 97.94 87 GLU A N 1
ATOM 701 C CA . GLU A 1 87 ? 12.765 -0.003 -0.990 1.00 97.94 87 GLU A CA 1
ATOM 702 C C . GLU A 1 87 ? 12.212 -1.285 -0.344 1.00 97.94 87 GLU A C 1
ATOM 704 O O . GLU A 1 87 ? 11.201 -1.217 0.360 1.00 97.94 87 GLU A O 1
ATOM 709 N N . ALA A 1 88 ? 12.905 -2.422 -0.481 1.00 98.38 88 ALA A N 1
ATOM 710 C CA . ALA A 1 88 ? 12.563 -3.658 0.224 1.00 98.38 88 ALA A CA 1
ATOM 711 C C . ALA A 1 88 ? 12.719 -3.516 1.749 1.00 98.38 88 ALA A C 1
ATOM 713 O O . ALA A 1 88 ? 11.833 -3.925 2.498 1.00 98.38 88 ALA A O 1
ATOM 714 N N . GLU A 1 89 ? 13.802 -2.892 2.226 1.00 98.44 89 GLU A N 1
ATOM 715 C CA . GLU A 1 89 ? 13.989 -2.600 3.656 1.00 98.44 89 GLU A CA 1
ATOM 716 C C . GLU A 1 89 ? 12.862 -1.728 4.223 1.00 98.44 89 GLU A C 1
ATOM 718 O O . GLU A 1 89 ? 12.397 -1.965 5.337 1.00 98.44 89 GLU A O 1
ATOM 723 N N . LEU A 1 90 ? 12.413 -0.717 3.473 1.00 98.56 90 LEU A N 1
ATOM 724 C CA . LEU A 1 90 ? 11.313 0.156 3.891 1.00 98.56 90 LEU A CA 1
ATOM 725 C C . LEU A 1 90 ? 9.976 -0.588 3.943 1.00 98.56 90 LEU A C 1
ATOM 727 O O . LEU A 1 90 ? 9.215 -0.376 4.887 1.00 98.56 90 LEU A O 1
ATOM 731 N N . ALA A 1 91 ? 9.713 -1.471 2.978 1.00 98.56 91 ALA A N 1
ATOM 732 C CA . ALA A 1 91 ? 8.534 -2.332 2.987 1.00 98.56 91 ALA A CA 1
ATOM 733 C C . ALA A 1 91 ? 8.505 -3.215 4.242 1.00 98.56 91 ALA A C 1
ATOM 735 O O . ALA A 1 91 ? 7.531 -3.192 4.995 1.00 98.56 91 ALA A O 1
ATOM 736 N N . LEU A 1 92 ? 9.607 -3.916 4.524 1.00 98.56 92 LEU A N 1
ATOM 737 C CA . LEU A 1 92 ? 9.743 -4.771 5.707 1.00 98.56 92 LEU A CA 1
ATOM 738 C C . LEU A 1 92 ? 9.671 -3.971 7.013 1.00 98.56 92 LEU A C 1
ATOM 740 O O . LEU A 1 92 ? 9.015 -4.393 7.962 1.00 98.56 92 LEU A O 1
ATOM 744 N N . SER A 1 93 ? 10.282 -2.785 7.053 1.00 98.31 93 SER A N 1
ATOM 745 C CA . SER A 1 93 ? 10.201 -1.895 8.212 1.00 98.31 93 SER A CA 1
ATOM 746 C C . SER A 1 93 ? 8.775 -1.412 8.466 1.00 98.31 93 SER A C 1
ATOM 748 O O . SER A 1 93 ? 8.388 -1.299 9.626 1.00 98.31 93 SER A O 1
ATOM 750 N N . ALA A 1 94 ? 7.986 -1.139 7.423 1.00 98.44 94 ALA A N 1
ATOM 751 C CA . ALA A 1 94 ? 6.584 -0.763 7.571 1.00 98.44 94 ALA A CA 1
ATOM 752 C C . ALA A 1 94 ? 5.738 -1.943 8.079 1.00 98.44 94 ALA A C 1
ATOM 754 O O . ALA A 1 94 ? 4.979 -1.773 9.030 1.00 98.44 94 ALA A O 1
ATOM 755 N N . ILE A 1 95 ? 5.918 -3.133 7.499 1.00 98.31 95 ILE A N 1
ATOM 756 C CA . ILE A 1 95 ? 5.269 -4.383 7.934 1.00 98.31 95 ILE A CA 1
ATOM 757 C C . ILE A 1 95 ? 5.512 -4.625 9.430 1.00 98.31 95 ILE A C 1
ATOM 759 O O . ILE A 1 95 ? 4.556 -4.775 10.187 1.00 98.31 95 ILE A O 1
ATOM 763 N N . ASP A 1 96 ? 6.771 -4.561 9.872 1.00 97.88 96 ASP A N 1
ATOM 764 C CA . ASP A 1 96 ? 7.155 -4.725 11.281 1.00 97.88 96 ASP A CA 1
ATOM 765 C C . ASP A 1 96 ? 6.608 -3.600 12.175 1.00 97.88 96 ASP A C 1
ATOM 767 O O . ASP A 1 96 ? 6.011 -3.843 13.222 1.00 97.88 96 ASP A O 1
ATOM 771 N N . THR A 1 97 ? 6.739 -2.346 11.733 1.00 97.88 97 THR A N 1
ATOM 772 C CA . THR A 1 97 ? 6.330 -1.158 12.502 1.00 97.88 97 THR A CA 1
ATOM 773 C C . THR A 1 97 ? 4.853 -1.172 12.882 1.00 97.88 97 THR A C 1
ATOM 775 O O . THR A 1 97 ? 4.497 -0.686 13.966 1.00 97.88 97 THR A O 1
ATOM 778 N N . TYR A 1 98 ? 4.013 -1.669 11.976 1.00 97.81 98 TYR A N 1
ATOM 779 C CA . TYR A 1 98 ? 2.562 -1.687 12.119 1.00 97.81 98 TYR A CA 1
ATOM 780 C C . TYR A 1 98 ? 2.009 -3.075 12.463 1.00 97.81 98 TYR A C 1
ATOM 782 O O . TYR A 1 98 ? 0.830 -3.173 12.776 1.00 97.81 98 TYR A O 1
ATOM 790 N N . GLY A 1 99 ? 2.839 -4.123 12.451 1.00 96.50 99 GLY A N 1
ATOM 791 C CA . GLY A 1 99 ? 2.424 -5.486 12.786 1.00 96.50 99 GLY A CA 1
ATOM 792 C C . GLY A 1 99 ? 1.413 -6.082 11.802 1.00 96.50 99 GLY A C 1
ATOM 793 O O . GLY A 1 99 ? 0.602 -6.911 12.201 1.00 96.50 99 GLY A O 1
ATOM 794 N N . LEU A 1 100 ? 1.435 -5.650 10.536 1.00 96.56 100 LEU A N 1
ATOM 795 C CA . LEU A 1 100 ? 0.464 -6.058 9.518 1.00 96.56 100 LEU A CA 1
ATOM 796 C C . LEU A 1 100 ? 1.095 -7.058 8.537 1.00 96.56 100 LEU A C 1
ATOM 798 O O . LEU A 1 100 ? 2.074 -6.709 7.881 1.00 96.56 100 LEU A O 1
ATOM 802 N N . PRO A 1 101 ? 0.534 -8.269 8.361 1.00 93.88 101 PRO A N 1
ATOM 803 C CA . PRO A 1 101 ? 1.143 -9.319 7.538 1.00 93.88 101 PRO A CA 1
ATOM 804 C C . PRO A 1 101 ? 0.902 -9.137 6.029 1.00 93.88 101 PRO A C 1
ATOM 806 O O . PRO A 1 101 ? 1.488 -9.850 5.217 1.00 93.88 101 PRO A O 1
ATOM 809 N N . GLY A 1 102 ? 0.030 -8.208 5.626 1.00 97.31 102 GLY A N 1
ATOM 810 C CA . GLY A 1 102 ? -0.259 -7.913 4.221 1.00 97.31 102 GLY A CA 1
ATOM 811 C C . GLY A 1 102 ? 0.567 -6.744 3.685 1.00 97.31 102 GLY A C 1
ATOM 812 O O . GLY A 1 102 ? 0.676 -5.708 4.344 1.00 97.31 102 GLY A O 1
ATOM 813 N N . TYR A 1 103 ? 1.078 -6.871 2.460 1.00 98.50 103 TYR A N 1
ATOM 814 C CA . TYR A 1 103 ? 1.805 -5.811 1.758 1.00 98.50 103 TYR A CA 1
ATOM 815 C C . TYR A 1 103 ? 1.373 -5.676 0.294 1.00 98.50 103 TYR A C 1
ATOM 817 O O . TYR A 1 103 ? 1.253 -6.662 -0.422 1.00 98.50 103 TYR A O 1
ATOM 825 N N . VAL A 1 104 ? 1.176 -4.448 -0.178 1.00 98.56 104 VAL A N 1
ATOM 826 C CA . VAL A 1 104 ? 0.845 -4.112 -1.565 1.00 98.56 104 VAL A CA 1
ATOM 827 C C . VAL A 1 104 ? 1.948 -3.231 -2.138 1.00 98.56 104 VAL A C 1
ATOM 829 O O . VAL A 1 104 ? 2.096 -2.067 -1.756 1.00 98.56 104 VAL A O 1
ATOM 832 N N . ALA A 1 105 ? 2.698 -3.770 -3.095 1.00 97.94 105 ALA A N 1
ATOM 833 C CA . ALA A 1 105 ? 3.719 -3.041 -3.833 1.00 97.94 105 ALA A CA 1
ATOM 834 C C . ALA A 1 105 ? 3.073 -2.201 -4.946 1.00 97.94 105 ALA A C 1
ATOM 836 O O . ALA A 1 105 ? 2.506 -2.748 -5.894 1.00 97.94 105 ALA A O 1
ATOM 837 N N . ASN A 1 106 ? 3.162 -0.872 -4.855 1.00 95.88 106 ASN A N 1
ATOM 838 C CA . ASN A 1 106 ? 2.696 0.030 -5.908 1.00 95.88 106 ASN A CA 1
ATOM 839 C C . ASN A 1 106 ? 3.789 0.290 -6.941 1.00 95.88 106 ASN A C 1
ATOM 841 O O . ASN A 1 106 ? 4.709 1.074 -6.701 1.00 95.88 106 ASN A O 1
ATOM 845 N N . ILE A 1 107 ? 3.667 -0.344 -8.099 1.00 93.62 107 ILE A N 1
ATOM 846 C CA . ILE A 1 107 ? 4.647 -0.315 -9.179 1.00 93.62 107 ILE A CA 1
ATOM 847 C C . ILE A 1 107 ? 4.057 0.466 -10.352 1.00 93.62 107 ILE A C 1
ATOM 849 O O . ILE A 1 107 ? 3.341 -0.080 -11.185 1.00 93.62 107 ILE A O 1
ATOM 853 N N . GLU A 1 108 ? 4.345 1.759 -10.446 1.00 88.81 108 GLU A N 1
ATOM 854 C CA . GLU A 1 108 ? 3.768 2.633 -11.477 1.00 88.81 108 GLU A CA 1
ATOM 855 C C . GLU A 1 108 ? 4.830 3.080 -12.475 1.00 88.81 108 GLU A C 1
ATOM 857 O O . GLU A 1 108 ? 5.302 4.211 -12.388 1.00 88.81 108 GLU A O 1
ATOM 862 N N . GLN A 1 109 ? 5.235 2.212 -13.406 1.00 87.06 109 GLN A N 1
ATOM 863 C CA . GLN A 1 109 ? 6.323 2.524 -14.339 1.00 87.06 109 GLN A CA 1
ATOM 864 C C . GLN A 1 109 ? 6.099 3.821 -15.131 1.00 87.06 109 GLN A C 1
ATOM 866 O O . GLN A 1 109 ? 5.060 4.004 -15.763 1.00 87.06 109 GLN A O 1
ATOM 871 N N . GLY A 1 110 ? 7.108 4.698 -15.141 1.00 82.06 110 GLY A N 1
ATOM 872 C CA . GLY A 1 110 ? 7.097 5.982 -15.843 1.00 82.06 110 GLY A CA 1
ATOM 873 C C . GLY A 1 110 ? 6.363 7.113 -15.113 1.00 82.06 110 GLY A C 1
ATOM 874 O O . GLY A 1 110 ? 6.448 8.266 -15.542 1.00 82.06 110 GLY A O 1
ATOM 875 N N . THR A 1 111 ? 5.684 6.832 -14.001 1.00 83.12 111 THR A N 1
ATOM 876 C CA . THR A 1 111 ? 5.019 7.847 -13.175 1.00 83.12 111 THR A CA 1
ATOM 877 C C . THR A 1 111 ? 5.997 8.453 -12.180 1.00 83.12 111 THR A C 1
ATOM 879 O O . THR A 1 111 ? 6.701 7.742 -11.472 1.00 83.12 111 THR A O 1
ATOM 882 N N . ASN A 1 112 ? 6.029 9.786 -12.094 1.00 83.50 112 ASN A N 1
ATOM 883 C CA . ASN A 1 112 ? 6.904 10.530 -11.175 1.00 83.50 112 ASN A CA 1
ATOM 884 C C . ASN A 1 112 ? 8.405 10.193 -11.301 1.00 83.50 112 ASN A C 1
ATOM 886 O O . ASN A 1 112 ? 9.166 10.404 -10.359 1.00 83.50 112 ASN A O 1
ATOM 890 N N . GLY A 1 113 ? 8.833 9.733 -12.481 1.00 83.38 113 GLY A N 1
ATOM 891 C CA . GLY A 1 113 ? 10.221 9.356 -12.746 1.00 83.38 113 GLY A CA 1
ATOM 892 C C . GLY A 1 113 ? 10.594 7.946 -12.291 1.00 83.38 113 GLY A C 1
ATOM 893 O O . GLY A 1 113 ? 11.783 7.643 -12.269 1.00 83.38 113 GLY A O 1
ATOM 894 N N . SER A 1 114 ? 9.616 7.100 -11.953 1.00 89.38 114 SER A N 1
ATOM 895 C CA . SER A 1 114 ? 9.868 5.701 -11.619 1.00 89.38 114 SER A CA 1
ATOM 896 C C . SER A 1 114 ? 10.523 4.943 -12.780 1.00 89.38 114 SER A C 1
ATOM 898 O O . SER A 1 114 ? 10.223 5.174 -13.959 1.00 89.38 114 SER A O 1
ATOM 900 N N . ASP A 1 115 ? 11.420 4.023 -12.427 1.00 90.94 115 ASP A N 1
ATOM 901 C CA . ASP A 1 115 ? 12.237 3.265 -13.373 1.00 90.94 115 ASP A CA 1
ATOM 902 C C . ASP A 1 115 ? 12.309 1.779 -12.995 1.00 90.94 115 ASP A C 1
ATOM 904 O O . ASP A 1 115 ? 13.291 1.266 -12.463 1.00 90.94 115 ASP A O 1
ATOM 908 N N . TRP A 1 116 ? 11.230 1.072 -13.280 1.00 93.69 116 TRP A N 1
ATOM 909 C CA . TRP A 1 116 ? 11.056 -0.362 -13.151 1.00 93.69 116 TRP A CA 1
ATOM 910 C C . TRP A 1 116 ? 11.484 -1.121 -14.404 1.00 93.69 116 TRP A C 1
ATOM 912 O O . TRP A 1 116 ? 11.111 -0.803 -15.535 1.00 93.69 116 TRP A O 1
ATOM 922 N N . SER A 1 117 ? 12.199 -2.212 -14.159 1.00 93.62 117 SER A N 1
ATOM 923 C CA . SER A 1 117 ? 12.492 -3.279 -15.110 1.00 93.62 117 SER A CA 1
ATOM 924 C C . SER A 1 117 ? 12.034 -4.616 -14.523 1.00 93.62 117 SER A C 1
ATOM 926 O O . SER A 1 117 ? 11.762 -4.704 -13.325 1.00 93.62 117 SER A O 1
ATOM 928 N N . VAL A 1 118 ? 11.976 -5.657 -15.359 1.00 93.94 118 VAL A N 1
ATOM 929 C CA . VAL A 1 118 ? 11.640 -7.029 -14.932 1.00 93.94 118 VAL A CA 1
ATOM 930 C C . VAL A 1 118 ? 12.557 -7.494 -13.793 1.00 93.94 118 VAL A C 1
ATOM 932 O O . VAL A 1 118 ? 12.079 -7.874 -12.732 1.00 93.94 118 VAL A O 1
ATOM 935 N N . ASP A 1 119 ? 13.871 -7.333 -13.956 1.00 97.56 119 ASP A N 1
ATOM 936 C CA . ASP A 1 119 ? 14.857 -7.701 -12.931 1.00 97.56 119 ASP A CA 1
ATOM 937 C C . ASP A 1 119 ? 14.653 -6.936 -11.607 1.00 97.56 119 ASP A C 1
ATOM 939 O O . ASP A 1 119 ? 14.764 -7.510 -10.524 1.00 97.56 119 ASP A O 1
ATOM 943 N N . LYS A 1 120 ? 14.306 -5.644 -11.674 1.00 97.81 120 LYS A N 1
ATOM 944 C CA . LYS A 1 120 ? 14.070 -4.815 -10.483 1.00 97.81 120 LYS A CA 1
ATOM 945 C C . LYS A 1 120 ? 12.829 -5.251 -9.704 1.00 97.81 120 LYS A C 1
ATOM 947 O O . LYS A 1 120 ? 12.893 -5.343 -8.479 1.00 97.81 120 LYS A O 1
ATOM 952 N N . ILE A 1 121 ? 11.711 -5.506 -10.389 1.00 97.44 121 ILE A N 1
ATOM 953 C CA . ILE A 1 121 ? 10.477 -5.929 -9.714 1.00 97.44 121 ILE A CA 1
ATOM 954 C C . ILE A 1 121 ? 10.628 -7.338 -9.125 1.00 97.44 121 ILE A C 1
ATOM 956 O O . ILE A 1 121 ? 10.248 -7.543 -7.976 1.00 97.44 121 ILE A O 1
ATOM 960 N N . GLU A 1 122 ? 11.260 -8.277 -9.836 1.00 98.19 122 GLU A N 1
ATOM 961 C CA . GLU A 1 122 ? 11.536 -9.623 -9.311 1.00 98.19 122 GLU A CA 1
ATOM 962 C C . GLU A 1 122 ? 12.390 -9.558 -8.039 1.00 98.19 122 GLU A C 1
ATOM 964 O O . GLU A 1 122 ? 12.035 -10.148 -7.017 1.00 98.19 122 GLU A O 1
ATOM 969 N N . LYS A 1 123 ? 13.482 -8.780 -8.063 1.00 98.62 123 LYS A N 1
ATOM 970 C CA . LYS A 1 123 ? 14.350 -8.579 -6.893 1.00 98.62 123 LYS A CA 1
ATOM 971 C C . LYS A 1 123 ? 13.602 -7.981 -5.710 1.00 98.62 123 LYS A C 1
ATOM 973 O O . LYS A 1 123 ? 13.770 -8.473 -4.595 1.00 98.62 123 LYS A O 1
ATOM 978 N N . LEU A 1 124 ? 12.772 -6.962 -5.944 1.00 98.56 124 LEU A N 1
ATOM 979 C CA . LEU A 1 124 ? 11.962 -6.352 -4.892 1.00 98.56 124 LEU A CA 1
ATOM 980 C C . LEU A 1 124 ? 11.030 -7.389 -4.257 1.00 98.56 124 LEU A C 1
ATOM 982 O O . LEU A 1 124 ? 11.052 -7.570 -3.041 1.00 98.56 124 LEU A O 1
ATOM 986 N N . ILE A 1 125 ? 10.213 -8.067 -5.069 1.00 98.50 125 ILE A N 1
ATOM 987 C CA . ILE A 1 125 ? 9.189 -8.989 -4.566 1.00 98.50 125 ILE A CA 1
ATOM 988 C C . ILE A 1 125 ? 9.830 -10.168 -3.832 1.00 98.50 125 ILE A C 1
ATOM 990 O O . ILE A 1 125 ? 9.368 -10.526 -2.750 1.00 98.50 125 ILE A O 1
ATOM 994 N N . LEU A 1 126 ? 10.934 -10.722 -4.345 1.00 98.38 126 LEU A N 1
ATOM 995 C CA . LEU A 1 126 ? 11.675 -11.786 -3.663 1.00 98.38 126 LEU A CA 1
ATOM 996 C C . LEU A 1 126 ? 12.276 -11.318 -2.332 1.00 98.38 126 LEU A C 1
ATOM 998 O O . LEU A 1 126 ? 12.212 -12.052 -1.343 1.00 98.38 126 LEU A O 1
ATOM 1002 N N . ALA A 1 127 ? 12.851 -10.113 -2.288 1.00 98.50 127 ALA A N 1
ATOM 1003 C CA . ALA A 1 127 ? 13.433 -9.561 -1.067 1.00 98.50 127 ALA A CA 1
ATOM 1004 C C . ALA A 1 127 ? 12.366 -9.326 0.011 1.00 98.50 127 ALA A C 1
ATOM 1006 O O . ALA A 1 127 ? 12.562 -9.728 1.160 1.00 98.50 127 ALA A O 1
ATOM 1007 N N . VAL A 1 128 ? 11.223 -8.747 -0.367 1.00 98.44 128 VAL A N 1
ATOM 1008 C CA . VAL A 1 128 ? 10.095 -8.535 0.547 1.00 98.44 128 VAL A CA 1
ATOM 1009 C C . VAL A 1 128 ? 9.520 -9.876 1.004 1.00 98.44 128 VAL A C 1
ATOM 1011 O O . VAL A 1 128 ? 9.434 -10.108 2.205 1.00 98.44 128 VAL A O 1
ATOM 1014 N N . ARG A 1 129 ? 9.234 -10.815 0.090 1.00 97.81 129 ARG A N 1
ATOM 1015 C CA . ARG A 1 129 ? 8.714 -12.150 0.440 1.00 97.81 129 ARG A CA 1
ATOM 1016 C C . ARG A 1 129 ? 9.599 -12.872 1.445 1.00 97.81 129 ARG A C 1
ATOM 1018 O O . ARG A 1 129 ? 9.090 -13.468 2.383 1.00 97.81 129 ARG A O 1
ATOM 1025 N N . LYS A 1 130 ? 10.919 -12.806 1.264 1.00 97.75 130 LYS A N 1
ATOM 1026 C CA . LYS A 1 130 ? 11.885 -13.460 2.152 1.00 97.75 130 LYS A CA 1
ATOM 1027 C C . LYS A 1 130 ? 11.881 -12.889 3.576 1.00 97.75 130 LYS A C 1
ATOM 1029 O O . LYS A 1 130 ? 12.239 -13.611 4.501 1.00 97.75 130 LYS A O 1
ATOM 1034 N N . GLY A 1 131 ? 11.565 -11.605 3.741 1.00 97.12 131 GLY A N 1
ATOM 1035 C CA . GLY A 1 131 ? 11.553 -10.940 5.047 1.00 97.12 131 GLY A CA 1
ATOM 1036 C C . GLY A 1 131 ? 10.183 -10.897 5.725 1.00 97.12 131 GLY A C 1
ATOM 1037 O O . GLY A 1 131 ? 10.099 -10.450 6.866 1.00 97.12 131 GLY A O 1
ATOM 1038 N N . MET A 1 132 ? 9.122 -11.313 5.036 1.00 96.25 132 MET A N 1
ATOM 1039 C CA . MET A 1 132 ? 7.764 -11.309 5.570 1.00 96.25 132 MET A CA 1
ATOM 1040 C C . MET A 1 132 ? 7.490 -12.503 6.492 1.00 96.25 132 MET A C 1
ATOM 1042 O O . MET A 1 132 ? 8.165 -13.527 6.385 1.00 96.25 132 MET A O 1
ATOM 1046 N N . PRO A 1 133 ? 6.477 -12.397 7.372 1.00 94.12 133 PRO A N 1
ATOM 1047 C CA . PRO A 1 133 ? 5.934 -13.548 8.088 1.00 94.12 133 PRO A CA 1
ATOM 1048 C C . PRO A 1 133 ? 5.490 -14.667 7.133 1.00 94.12 133 PRO A C 1
ATOM 1050 O O . PRO A 1 133 ? 5.041 -14.391 6.020 1.00 94.12 133 PRO A O 1
ATOM 1053 N N . ASP A 1 134 ? 5.562 -15.921 7.589 1.00 92.06 134 ASP A N 1
ATOM 1054 C CA . ASP A 1 134 ? 5.192 -17.104 6.791 1.00 92.06 134 ASP A CA 1
ATOM 1055 C C . ASP A 1 134 ? 3.713 -17.104 6.351 1.00 92.06 134 ASP A C 1
ATOM 1057 O O . ASP A 1 134 ? 3.363 -17.713 5.340 1.00 92.06 134 ASP A O 1
ATOM 1061 N N . ASP A 1 135 ? 2.842 -16.430 7.105 1.00 92.06 135 ASP A N 1
ATOM 1062 C CA . ASP A 1 135 ? 1.418 -16.230 6.814 1.00 92.06 135 ASP A CA 1
ATOM 1063 C C . ASP A 1 135 ? 1.122 -14.893 6.108 1.00 92.06 135 ASP A C 1
ATOM 1065 O O . ASP A 1 135 ? -0.040 -14.540 5.886 1.00 92.06 135 ASP A O 1
ATOM 1069 N N . GLY A 1 136 ? 2.166 -14.149 5.737 1.00 94.88 136 GLY A N 1
ATOM 1070 C CA . GLY A 1 136 ? 2.061 -12.876 5.045 1.00 94.88 136 GLY A CA 1
ATOM 1071 C C . GLY A 1 136 ? 1.700 -13.010 3.567 1.00 94.88 136 GLY A C 1
ATOM 1072 O O . GLY A 1 136 ? 2.072 -13.971 2.890 1.00 94.88 136 GLY A O 1
ATOM 1073 N N . ALA A 1 137 ? 1.012 -11.996 3.040 1.00 96.75 137 ALA A N 1
ATOM 1074 C CA . ALA A 1 137 ? 0.587 -11.954 1.644 1.00 96.75 137 ALA A CA 1
ATOM 1075 C C . ALA A 1 137 ? 1.089 -10.697 0.928 1.00 96.75 137 ALA A C 1
ATOM 1077 O O . ALA A 1 137 ? 1.063 -9.596 1.484 1.00 96.75 137 ALA A O 1
ATOM 1078 N N . ILE A 1 138 ? 1.483 -10.852 -0.334 1.00 97.88 138 ILE A N 1
ATOM 1079 C CA . ILE A 1 138 ? 1.969 -9.774 -1.196 1.00 97.88 138 ILE A CA 1
ATOM 1080 C C . ILE A 1 138 ? 1.017 -9.581 -2.368 1.00 97.88 138 ILE A C 1
ATOM 1082 O O . ILE A 1 138 ? 0.757 -10.509 -3.129 1.00 97.88 138 ILE A O 1
ATOM 1086 N N . GLY A 1 139 ? 0.553 -8.352 -2.546 1.00 97.12 139 GLY A N 1
ATOM 1087 C CA . GLY A 1 139 ? -0.104 -7.891 -3.758 1.00 97.12 139 GLY A CA 1
ATOM 1088 C C . GLY A 1 139 ? 0.778 -6.946 -4.566 1.00 97.12 139 GLY A C 1
ATOM 1089 O O . GLY A 1 139 ? 1.649 -6.266 -4.019 1.00 97.12 139 GLY A O 1
ATOM 1090 N N . VAL A 1 140 ? 0.515 -6.844 -5.866 1.00 96.31 140 VAL A N 1
ATOM 1091 C CA . VAL A 1 140 ? 1.091 -5.799 -6.728 1.00 96.31 140 VAL A CA 1
ATOM 1092 C C . VAL A 1 140 ? -0.021 -4.947 -7.329 1.00 96.31 140 VAL A C 1
ATOM 1094 O O . VAL A 1 140 ? -0.953 -5.459 -7.947 1.00 96.31 140 VAL A O 1
ATOM 1097 N N . SER A 1 141 ? 0.104 -3.630 -7.180 1.00 93.81 141 SER A N 1
ATOM 1098 C CA . SER A 1 141 ? -0.739 -2.624 -7.828 1.00 93.81 141 SER A CA 1
ATOM 1099 C C . SER A 1 141 ? 0.057 -1.934 -8.934 1.00 93.81 141 SER A C 1
ATOM 1101 O O . SER A 1 141 ? 1.140 -1.407 -8.686 1.00 93.81 141 SER A O 1
ATOM 1103 N N . SER A 1 142 ? -0.464 -1.948 -10.159 1.00 89.56 142 SER A N 1
ATOM 1104 C CA . SER A 1 142 ? 0.124 -1.287 -11.334 1.00 89.56 142 SER A CA 1
ATOM 1105 C C . SER A 1 142 ? -0.974 -0.913 -12.332 1.00 89.56 142 SER A C 1
ATOM 1107 O O . SER A 1 142 ? -2.124 -1.297 -12.149 1.00 89.56 142 SER A O 1
ATOM 1109 N N . PHE A 1 143 ? -0.669 -0.163 -13.389 1.00 81.62 143 PHE A N 1
ATOM 1110 C CA . PHE A 1 143 ? -1.668 0.264 -14.378 1.00 81.62 143 PHE A CA 1
ATOM 1111 C C . PHE A 1 143 ? -2.264 -0.918 -15.153 1.00 81.62 143 PHE A C 1
ATOM 1113 O O . PHE A 1 143 ? -1.538 -1.647 -15.802 1.00 81.62 143 PHE A O 1
ATOM 1120 N N . GLY A 1 144 ? -3.589 -1.094 -15.166 1.00 64.50 144 GLY A N 1
ATOM 1121 C CA . GLY A 1 144 ? -4.193 -2.296 -15.760 1.00 64.50 144 GLY A CA 1
ATOM 1122 C C . GLY A 1 144 ? -4.176 -2.368 -17.295 1.00 64.50 144 GLY A C 1
ATOM 1123 O O . GLY A 1 144 ? -3.916 -3.430 -17.852 1.00 64.50 144 GLY A O 1
ATOM 1124 N N . LEU A 1 145 ? -4.506 -1.271 -17.995 1.00 59.19 145 LEU A N 1
ATOM 1125 C CA . LEU A 1 145 ? -4.923 -1.314 -19.414 1.00 59.19 145 LEU A CA 1
ATOM 1126 C C . LEU A 1 145 ? -4.701 0.021 -20.158 1.00 59.19 145 LEU A C 1
ATOM 1128 O O . LEU A 1 145 ? -5.619 0.612 -20.720 1.00 59.19 145 LEU A O 1
ATOM 1132 N N . ILE A 1 146 ? -3.471 0.534 -20.161 1.00 55.28 146 ILE A N 1
ATOM 1133 C CA . ILE A 1 146 ? -3.088 1.725 -20.946 1.00 55.28 146 ILE A CA 1
ATOM 1134 C C . ILE A 1 146 ? -1.760 1.412 -21.636 1.00 55.28 146 ILE A C 1
ATOM 1136 O O . ILE A 1 146 ? -0.939 0.717 -21.055 1.00 55.28 146 ILE A O 1
ATOM 1140 N N . GLY A 1 147 ? -1.501 1.917 -22.849 1.00 51.66 147 GLY A N 1
ATOM 1141 C CA . GLY A 1 147 ? -0.250 1.670 -23.599 1.00 51.66 147 GLY A CA 1
ATOM 1142 C C . GLY A 1 147 ? 1.055 2.121 -22.909 1.00 51.66 147 GLY A C 1
ATOM 1143 O O . GLY A 1 147 ? 2.135 1.955 -23.469 1.00 51.66 147 GLY A O 1
ATOM 1144 N N . TRP A 1 148 ? 0.960 2.690 -21.704 1.00 51.69 148 TRP A N 1
ATOM 1145 C CA . TRP A 1 148 ? 2.071 2.953 -20.785 1.00 51.69 148 TRP A CA 1
ATOM 1146 C C . TRP A 1 148 ? 2.353 1.801 -19.813 1.00 51.69 148 TRP A C 1
ATOM 1148 O O . TRP A 1 148 ? 3.341 1.842 -19.086 1.00 51.69 148 TRP A O 1
ATOM 1158 N N . HIS A 1 149 ? 1.517 0.767 -19.811 1.00 64.12 149 HIS A N 1
ATOM 1159 C CA . HIS A 1 149 ? 1.739 -0.433 -19.032 1.00 64.12 149 HIS A CA 1
ATOM 1160 C C . HIS A 1 149 ? 2.913 -1.234 -19.603 1.00 64.12 149 HIS A C 1
ATOM 1162 O O . HIS A 1 149 ? 3.133 -1.297 -20.816 1.00 64.12 149 HIS A O 1
ATOM 1168 N N . ARG A 1 150 ? 3.661 -1.851 -18.696 1.00 71.88 150 ARG A N 1
ATOM 1169 C CA . ARG A 1 150 ? 4.673 -2.858 -18.987 1.00 71.88 150 ARG A CA 1
ATOM 1170 C C . ARG A 1 150 ? 4.130 -4.192 -18.466 1.00 71.88 150 ARG A C 1
ATOM 1172 O O . ARG A 1 150 ? 4.480 -4.567 -17.347 1.00 71.88 150 ARG A O 1
ATOM 1179 N N . PRO A 1 151 ? 3.223 -4.873 -19.197 1.00 76.12 151 PRO A N 1
ATOM 1180 C CA . PRO A 1 151 ? 2.640 -6.144 -18.753 1.00 76.12 151 PRO A CA 1
ATOM 1181 C C . PRO A 1 151 ? 3.689 -7.200 -18.403 1.00 76.12 151 PRO A C 1
ATOM 1183 O O . PRO A 1 151 ? 3.439 -8.053 -17.556 1.00 76.12 151 PRO A O 1
ATOM 1186 N N . GLU A 1 152 ? 4.882 -7.107 -18.985 1.00 82.31 152 GLU A N 1
ATOM 1187 C CA . GLU A 1 152 ? 6.040 -7.914 -18.623 1.00 82.31 152 GLU A CA 1
ATOM 1188 C C . GLU A 1 152 ? 6.445 -7.785 -17.145 1.00 82.31 152 GLU A C 1
ATOM 1190 O O . GLU A 1 152 ? 6.904 -8.769 -16.578 1.00 82.31 152 GLU A O 1
ATOM 1195 N N . LEU A 1 153 ? 6.236 -6.630 -16.496 1.00 88.06 153 LEU A N 1
ATOM 1196 C CA . LEU A 1 153 ? 6.546 -6.444 -15.073 1.00 88.06 153 LEU A CA 1
ATOM 1197 C C . LEU A 1 153 ? 5.611 -7.271 -14.195 1.00 88.06 153 LEU A C 1
ATOM 1199 O O . LEU A 1 153 ? 6.076 -8.006 -13.332 1.00 88.06 153 LEU A O 1
ATOM 1203 N N . MET A 1 154 ? 4.298 -7.181 -14.431 1.00 87.44 154 MET A N 1
ATOM 1204 C CA . MET A 1 154 ? 3.324 -7.983 -13.687 1.00 87.44 154 MET A CA 1
ATOM 1205 C C . MET A 1 154 ? 3.498 -9.469 -14.004 1.00 87.44 154 MET A C 1
ATOM 1207 O O . MET A 1 154 ? 3.491 -10.290 -13.093 1.00 87.44 154 MET A O 1
ATOM 1211 N N . LYS A 1 155 ? 3.735 -9.820 -15.276 1.00 88.19 155 LYS A N 1
ATOM 1212 C CA . LYS A 1 155 ? 3.928 -11.219 -15.668 1.00 88.19 155 LYS A CA 1
ATOM 1213 C C . LYS A 1 155 ? 5.158 -11.855 -15.017 1.00 88.19 155 LYS A C 1
ATOM 1215 O O . LYS A 1 155 ? 5.108 -13.037 -14.694 1.00 88.19 155 LYS A O 1
ATOM 1220 N N . ALA A 1 156 ? 6.231 -11.093 -14.815 1.00 92.12 156 ALA A N 1
ATOM 1221 C CA . ALA A 1 156 ? 7.451 -11.584 -14.176 1.00 92.12 156 ALA A CA 1
ATOM 1222 C C . ALA A 1 156 ? 7.233 -12.050 -12.728 1.00 92.12 156 ALA A C 1
ATOM 1224 O O . ALA A 1 156 ? 7.913 -12.958 -12.263 1.00 92.12 156 ALA A O 1
ATOM 1225 N N . VAL A 1 157 ? 6.262 -11.462 -12.025 1.00 95.25 15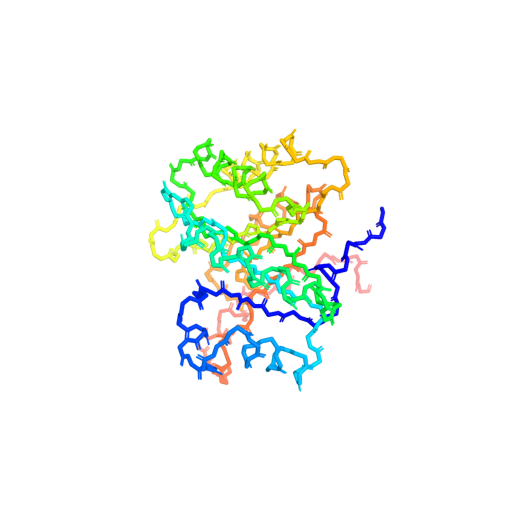7 VAL A N 1
ATOM 1226 C CA . VAL A 1 157 ? 6.005 -11.743 -10.604 1.00 95.25 157 VAL A CA 1
ATOM 1227 C C . VAL A 1 157 ? 4.693 -12.487 -10.353 1.00 95.25 157 VAL A C 1
ATOM 1229 O O . VAL A 1 157 ? 4.320 -12.663 -9.201 1.00 95.25 157 VAL A O 1
ATOM 1232 N N . ASP A 1 158 ? 4.024 -12.955 -11.408 1.00 94.00 158 ASP A N 1
ATOM 1233 C CA . ASP A 1 158 ? 2.741 -13.683 -11.379 1.00 94.00 158 ASP A CA 1
ATOM 1234 C C . ASP A 1 158 ? 2.759 -14.859 -10.390 1.00 94.00 158 ASP A C 1
ATOM 1236 O O . ASP A 1 158 ? 1.906 -14.962 -9.518 1.00 94.00 158 ASP A O 1
ATOM 1240 N N . GLU A 1 159 ? 3.817 -15.670 -10.432 1.00 95.38 159 GLU A N 1
ATOM 1241 C CA . GLU A 1 159 ? 4.000 -16.825 -9.537 1.00 95.38 159 GLU A CA 1
ATOM 1242 C C . GLU A 1 159 ? 4.601 -16.454 -8.162 1.00 95.38 159 GLU A C 1
ATOM 1244 O O . GLU A 1 159 ? 4.829 -17.324 -7.322 1.00 95.38 159 GLU A O 1
ATOM 1249 N N . MET A 1 160 ? 4.932 -15.177 -7.930 1.00 96.00 160 MET A N 1
ATOM 1250 C CA . MET A 1 160 ? 5.610 -14.696 -6.713 1.00 96.00 160 MET A CA 1
ATOM 1251 C C . MET A 1 160 ? 4.678 -13.929 -5.767 1.00 96.00 160 MET A C 1
ATOM 1253 O O . MET A 1 160 ? 4.995 -13.750 -4.582 1.00 96.00 160 MET A O 1
ATOM 1257 N N . VAL A 1 161 ? 3.551 -13.445 -6.284 1.00 96.44 161 VAL A N 1
ATOM 1258 C CA . VAL A 1 161 ? 2.568 -12.636 -5.558 1.00 96.44 161 VAL A CA 1
ATOM 1259 C C . VAL A 1 161 ? 1.290 -13.430 -5.332 1.00 96.44 161 VAL A C 1
ATOM 1261 O O . VAL A 1 161 ? 1.001 -14.398 -6.024 1.00 96.44 161 VAL A O 1
ATOM 1264 N N . ASP A 1 162 ? 0.513 -13.012 -4.343 1.00 96.75 162 ASP A N 1
ATOM 1265 C CA . ASP A 1 162 ? -0.758 -13.648 -4.010 1.00 96.75 162 ASP A CA 1
ATOM 1266 C C . ASP A 1 162 ? -1.915 -13.021 -4.797 1.00 96.75 162 ASP A C 1
ATOM 1268 O O . ASP A 1 162 ? -2.925 -13.674 -5.057 1.00 96.75 162 ASP A O 1
ATOM 1272 N N . MET A 1 163 ? -1.784 -11.747 -5.182 1.00 94.62 163 MET A N 1
ATOM 1273 C CA . MET A 1 163 ? -2.811 -11.036 -5.938 1.00 94.62 163 MET A CA 1
ATOM 1274 C C . MET A 1 163 ? -2.262 -9.869 -6.761 1.00 94.62 163 MET A C 1
ATOM 1276 O O . MET A 1 163 ? -1.175 -9.340 -6.514 1.00 94.62 163 MET A O 1
ATOM 1280 N N . PHE A 1 164 ? -3.083 -9.423 -7.709 1.00 92.56 164 PHE A N 1
ATOM 1281 C CA . PHE A 1 164 ? -2.890 -8.175 -8.433 1.00 92.56 164 PHE A CA 1
ATOM 1282 C C . PHE A 1 164 ? -4.061 -7.222 -8.193 1.00 92.56 164 PHE A C 1
ATOM 1284 O O . PHE A 1 164 ? -5.220 -7.632 -8.192 1.00 92.56 164 PHE A O 1
ATOM 1291 N N . ALA A 1 165 ? -3.748 -5.934 -8.077 1.00 91.12 165 ALA A N 1
ATOM 1292 C CA . ALA A 1 165 ? -4.700 -4.837 -7.967 1.00 91.12 165 ALA A CA 1
ATOM 1293 C C . ALA A 1 165 ? -4.495 -3.847 -9.130 1.00 91.12 165 ALA A C 1
ATOM 1295 O O . ALA A 1 165 ? -3.915 -2.776 -8.938 1.00 91.12 165 ALA A O 1
ATOM 1296 N N . PRO A 1 166 ? -4.899 -4.200 -10.367 1.00 88.12 166 PRO A N 1
ATOM 1297 C CA . PRO A 1 166 ? -4.695 -3.335 -11.521 1.00 88.12 166 PRO A CA 1
ATOM 1298 C C . PRO A 1 166 ? -5.457 -2.013 -11.358 1.00 88.12 166 PRO A C 1
ATOM 1300 O O . PRO A 1 166 ? -6.666 -1.987 -11.138 1.00 88.12 166 PRO A O 1
ATOM 1303 N N . GLN A 1 167 ? -4.751 -0.897 -11.506 1.00 85.56 167 GLN A N 1
ATOM 1304 C CA . GLN A 1 167 ? -5.306 0.445 -11.446 1.00 85.56 167 GLN A CA 1
ATOM 1305 C C . GLN A 1 167 ? -6.043 0.756 -12.749 1.00 85.56 167 GLN A C 1
ATOM 1307 O O . GLN A 1 167 ? -5.437 0.855 -13.822 1.00 85.56 167 GLN A O 1
ATOM 1312 N N . VAL A 1 168 ? -7.358 0.936 -12.648 1.00 79.56 168 VAL A N 1
ATOM 1313 C CA . VAL A 1 168 ? -8.246 1.240 -13.777 1.00 79.56 168 VAL A CA 1
ATOM 1314 C C . VAL A 1 168 ? -8.984 2.546 -13.479 1.00 79.56 168 VAL A C 1
ATOM 1316 O O . VAL A 1 168 ? -10.168 2.558 -13.158 1.00 79.56 168 VAL A O 1
ATOM 1319 N N . TYR A 1 169 ? -8.258 3.665 -13.544 1.00 68.31 169 TYR A N 1
ATOM 1320 C CA . TYR A 1 169 ? -8.761 4.985 -13.134 1.00 68.31 169 TYR A CA 1
ATOM 1321 C C . TYR A 1 169 ? -8.619 6.048 -14.227 1.00 68.31 169 TYR A C 1
ATOM 1323 O O . TYR A 1 169 ? -8.143 7.142 -13.961 1.00 68.31 169 TYR A O 1
ATOM 1331 N N . TRP A 1 170 ? -9.020 5.746 -15.466 1.00 56.38 170 TRP A N 1
ATOM 1332 C CA . TRP A 1 170 ? -9.015 6.722 -16.565 1.00 56.38 170 TRP A CA 1
ATOM 1333 C C . TRP A 1 170 ? -10.137 6.429 -17.567 1.00 56.38 170 TRP A C 1
ATOM 1335 O O . TRP A 1 170 ? -9.891 5.991 -18.686 1.00 56.38 170 TRP A O 1
ATOM 1345 N N . PHE A 1 171 ? -11.389 6.671 -17.174 1.00 47.22 171 PHE A N 1
ATOM 1346 C CA . PHE A 1 171 ? -12.520 6.642 -18.106 1.00 47.22 171 PHE A CA 1
ATOM 1347 C C . PHE A 1 171 ? -12.717 8.023 -18.737 1.00 47.22 171 PHE A C 1
ATOM 1349 O O . PHE A 1 171 ? -13.598 8.787 -18.351 1.00 47.22 171 PHE A O 1
ATOM 1356 N N . TRP A 1 172 ? -11.903 8.337 -19.740 1.00 45.25 172 TRP A N 1
ATOM 1357 C CA . TRP A 1 172 ? -12.445 9.071 -20.881 1.00 45.25 172 TRP A CA 1
ATOM 1358 C C . TRP A 1 172 ? -13.100 8.021 -21.784 1.00 45.25 172 TRP A C 1
ATOM 1360 O O . TRP A 1 172 ? -12.615 6.890 -21.852 1.00 45.25 172 TRP A O 1
ATOM 1370 N N . TYR A 1 173 ? -14.213 8.352 -22.446 1.00 46.94 173 TYR A N 1
ATOM 1371 C CA . TYR A 1 173 ? -14.711 7.507 -23.539 1.00 46.94 173 TYR A CA 1
ATOM 1372 C C . TYR A 1 173 ? -13.529 7.215 -24.482 1.00 46.94 173 TYR A C 1
ATOM 1374 O O . TYR A 1 173 ? -12.771 8.158 -24.730 1.00 46.94 173 TYR A O 1
ATOM 1382 N N . PRO A 1 174 ? -13.334 5.971 -24.971 1.00 56.31 174 PRO A N 1
ATOM 1383 C CA . PRO A 1 174 ? -12.195 5.651 -25.824 1.00 56.31 174 PRO A CA 1
ATOM 1384 C C . PRO A 1 174 ? -12.084 6.674 -26.952 1.00 56.31 174 PRO A C 1
ATOM 1386 O O . PRO A 1 174 ? -13.014 6.824 -27.747 1.00 56.31 174 PRO A O 1
ATOM 1389 N N . ASP A 1 175 ? -10.983 7.422 -26.987 1.00 52.09 175 ASP A N 1
ATOM 1390 C CA . ASP A 1 175 ? -10.721 8.336 -28.090 1.00 52.09 175 ASP A CA 1
ATOM 1391 C C . ASP A 1 175 ? -10.102 7.562 -29.265 1.00 52.09 175 ASP A C 1
ATOM 1393 O O . ASP A 1 175 ? -9.667 6.413 -29.130 1.00 52.09 175 ASP A O 1
ATOM 1397 N N . GLN A 1 176 ? -10.066 8.177 -30.449 1.00 59.78 176 GLN A N 1
ATOM 1398 C CA . GLN A 1 176 ? -9.524 7.511 -31.635 1.00 59.78 176 GLN A CA 1
ATOM 1399 C C . GLN A 1 176 ? -8.061 7.083 -31.429 1.00 59.78 176 GLN A C 1
ATOM 1401 O O . GLN A 1 176 ? -7.649 6.065 -31.962 1.00 59.78 176 GLN A O 1
ATOM 1406 N N . LYS A 1 177 ? -7.288 7.789 -30.592 1.00 54.53 177 LYS A N 1
ATOM 1407 C CA . LYS A 1 177 ? -5.899 7.433 -30.280 1.00 54.53 177 LYS A CA 1
ATOM 1408 C C . LYS A 1 177 ? -5.817 6.154 -29.444 1.00 54.53 177 LYS A C 1
ATOM 1410 O O . LYS A 1 177 ? -4.942 5.332 -29.706 1.00 54.53 177 LYS A O 1
ATOM 1415 N N . MET A 1 178 ? -6.709 5.968 -28.472 1.00 58.84 178 MET A N 1
ATOM 1416 C CA . MET A 1 178 ? -6.847 4.724 -27.713 1.00 58.84 178 MET A CA 1
ATOM 1417 C C . MET A 1 178 ? -7.273 3.582 -28.637 1.00 58.84 178 MET A C 1
ATOM 1419 O O . MET A 1 178 ? -6.626 2.541 -28.645 1.00 58.84 178 MET A O 1
ATOM 1423 N N . VAL A 1 179 ? -8.295 3.788 -29.474 1.00 60.72 179 VAL A N 1
ATOM 1424 C CA . VAL A 1 179 ? -8.749 2.790 -30.461 1.00 60.72 179 VAL A CA 1
ATOM 1425 C C . VAL A 1 179 ? -7.634 2.420 -31.440 1.00 60.72 179 VAL A C 1
ATOM 1427 O O . VAL A 1 179 ? -7.421 1.240 -31.686 1.00 60.72 179 VAL A O 1
ATOM 1430 N N . ASP A 1 180 ? -6.866 3.386 -31.940 1.00 61.75 180 ASP A N 1
ATOM 1431 C CA . ASP A 1 180 ? -5.739 3.144 -32.847 1.00 61.75 180 ASP A CA 1
ATOM 1432 C C . ASP A 1 180 ? -4.570 2.433 -32.146 1.00 61.75 180 ASP A C 1
ATOM 1434 O O . ASP A 1 180 ? -3.821 1.690 -32.780 1.00 61.75 180 ASP A O 1
ATOM 1438 N N . GLN A 1 181 ? -4.392 2.645 -30.838 1.00 58.41 181 GLN A N 1
ATOM 1439 C CA . GLN A 1 181 ? -3.414 1.914 -30.029 1.00 58.41 181 GLN A CA 1
ATOM 1440 C C . GLN A 1 181 ? -3.859 0.473 -29.761 1.00 58.41 181 GLN A C 1
ATOM 1442 O O . GLN A 1 181 ? -3.038 -0.434 -29.880 1.00 58.41 181 GLN A O 1
ATOM 1447 N N . PHE A 1 182 ? -5.138 0.241 -29.456 1.00 61.00 182 PHE A N 1
ATOM 1448 C CA . PHE A 1 182 ? -5.689 -1.102 -29.243 1.00 61.00 182 PHE A CA 1
ATOM 1449 C C . PHE A 1 182 ? -5.873 -1.878 -30.556 1.00 61.00 182 PHE A C 1
ATOM 1451 O O . PHE A 1 182 ? -5.634 -3.078 -30.586 1.00 61.00 182 PHE A O 1
ATOM 1458 N N . GLY A 1 183 ? -6.195 -1.207 -31.664 1.00 51.16 183 GLY A N 1
ATOM 1459 C CA . GLY A 1 183 ? -6.293 -1.792 -33.007 1.00 51.16 183 GLY A CA 1
ATOM 1460 C C . GLY A 1 183 ? -4.942 -2.160 -33.630 1.00 51.16 183 GLY A C 1
ATOM 1461 O O . GLY A 1 183 ? -4.908 -2.871 -34.628 1.00 51.16 183 GLY A O 1
ATOM 1462 N N . ARG A 1 184 ? -3.823 -1.711 -33.039 1.00 48.75 184 ARG A N 1
ATOM 1463 C CA . ARG A 1 184 ? -2.464 -2.185 -33.366 1.00 48.75 184 ARG A CA 1
ATOM 1464 C C . ARG A 1 184 ? -2.051 -3.429 -32.582 1.00 48.75 184 ARG A C 1
ATOM 1466 O O . ARG A 1 184 ? -1.083 -4.075 -32.970 1.00 48.75 184 ARG A O 1
ATOM 1473 N N . TYR A 1 185 ? -2.775 -3.777 -31.519 1.00 44.06 185 TYR A N 1
ATOM 1474 C CA . TYR A 1 185 ? -2.717 -5.107 -30.926 1.00 44.06 185 TYR A CA 1
ATOM 1475 C C . TYR A 1 185 ? -3.702 -5.998 -31.688 1.00 44.06 185 TYR A C 1
ATOM 1477 O O . TYR A 1 185 ? -4.752 -6.376 -31.172 1.00 44.06 185 TYR A O 1
ATOM 1485 N N . GLU A 1 186 ? -3.381 -6.327 -32.942 1.00 43.34 186 GLU A N 1
ATOM 1486 C CA . GLU A 1 186 ? -3.969 -7.515 -33.556 1.00 43.34 186 GLU A CA 1
ATOM 1487 C C . GLU A 1 186 ? -3.636 -8.703 -32.648 1.00 43.34 186 GLU A C 1
ATOM 1489 O O . GLU A 1 186 ? -2.491 -9.136 -32.564 1.00 43.34 186 GLU A O 1
ATOM 1494 N N . LEU A 1 187 ? -4.648 -9.137 -31.892 1.00 43.38 187 LEU A N 1
ATOM 1495 C CA . LEU A 1 187 ? -4.875 -10.490 -31.397 1.00 43.38 187 LEU A CA 1
ATOM 1496 C C . LEU A 1 187 ? -3.599 -11.343 -31.280 1.00 43.38 187 LEU A C 1
ATOM 1498 O O . LEU A 1 187 ? -3.427 -12.321 -32.002 1.00 43.38 187 LEU A O 1
ATOM 1502 N N . MET A 1 188 ? -2.759 -11.061 -30.280 1.00 38.22 188 MET A N 1
ATOM 1503 C CA . MET A 1 188 ? -1.966 -12.126 -29.656 1.00 38.22 188 MET A CA 1
ATOM 1504 C C . MET A 1 188 ? -2.890 -12.939 -28.747 1.00 38.22 188 MET A C 1
ATOM 1506 O O . MET A 1 188 ? -2.749 -12.951 -27.528 1.00 38.22 188 MET A O 1
ATOM 1510 N N . VAL A 1 189 ? -3.893 -13.574 -29.346 1.00 41.41 189 VAL A N 1
ATOM 1511 C CA . VAL A 1 189 ? -4.595 -14.685 -28.714 1.00 41.41 189 VAL A CA 1
ATOM 1512 C C . VAL A 1 189 ? -3.782 -15.914 -29.108 1.00 41.41 189 VAL A C 1
ATOM 1514 O O . VAL A 1 189 ? -3.657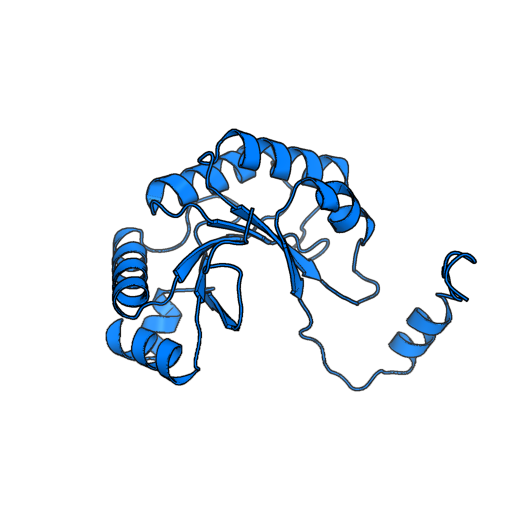 -16.174 -30.308 1.00 41.41 189 VAL A O 1
ATOM 1517 N N . PRO A 1 190 ? -3.177 -16.655 -28.163 1.00 41.91 190 PRO A N 1
ATOM 1518 C CA . PRO A 1 190 ? -2.648 -17.975 -28.470 1.00 41.91 190 PRO A CA 1
ATOM 1519 C C . PRO A 1 190 ? -3.755 -18.774 -29.157 1.00 41.91 190 PRO A C 1
ATOM 1521 O O . PRO A 1 190 ? -4.889 -18.789 -28.680 1.00 41.91 190 PRO A O 1
ATOM 1524 N N . SER A 1 191 ? -3.444 -19.429 -30.274 1.00 48.19 191 SER A N 1
ATOM 1525 C CA . SER A 1 191 ? -4.395 -20.181 -31.110 1.00 48.19 191 SER A CA 1
ATOM 1526 C C . SER A 1 191 ? -5.066 -21.373 -30.406 1.00 48.19 191 SER A C 1
ATOM 1528 O O . SER A 1 191 ? -5.686 -22.204 -31.055 1.00 48.19 191 SER A O 1
ATOM 1530 N N . GLU A 1 192 ? -4.898 -21.493 -29.094 1.00 33.72 192 GLU A N 1
ATOM 1531 C CA . GLU A 1 192 ? -5.293 -22.624 -28.259 1.00 33.72 192 GLU A CA 1
ATOM 1532 C C . GLU A 1 192 ? -6.636 -22.386 -27.545 1.00 33.72 192 GLU A C 1
ATOM 1534 O O . GLU A 1 192 ? -7.113 -23.262 -26.830 1.00 33.72 192 GLU A O 1
ATOM 1539 N N . TYR A 1 193 ? -7.264 -21.221 -27.749 1.00 38.94 193 TYR A N 1
ATOM 1540 C CA . TYR A 1 193 ? -8.538 -20.843 -27.122 1.00 38.94 193 TYR A CA 1
ATOM 1541 C C . TYR A 1 193 ? -9.620 -20.375 -28.118 1.00 38.94 193 TYR A C 1
ATOM 1543 O O . TYR A 1 193 ? -10.463 -19.548 -27.767 1.00 38.94 193 TYR A O 1
ATOM 1551 N N . VAL A 1 194 ? -9.621 -20.911 -29.347 1.00 38.97 194 VAL A N 1
ATOM 1552 C CA . VAL A 1 194 ? -10.768 -20.838 -30.279 1.00 38.97 194 VAL A CA 1
ATOM 1553 C C . VAL A 1 194 ? -11.289 -22.238 -30.563 1.00 38.97 194 VAL A C 1
ATOM 1555 O O . VAL A 1 194 ? -10.454 -23.109 -30.890 1.00 38.97 194 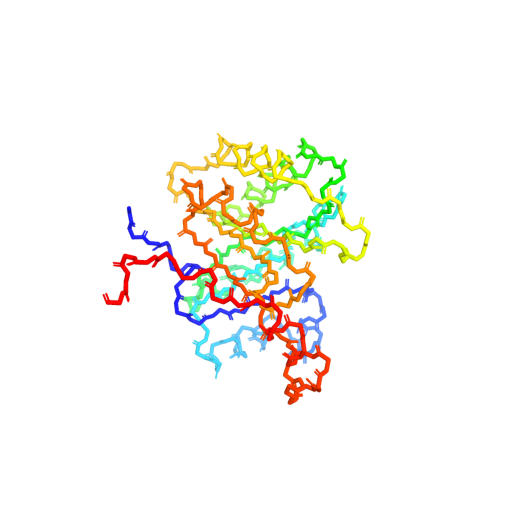VAL A O 1
#

pLDDT: mean 87.67, std 17.25, range [33.72, 98.69]